Protein AF-0000000069017101 (afdb_homodimer)

Foldseek 3Di:
DDPVLVVLQVVLLVLCVVLLVPDPLLNQLQCLQCVPPDDSVVSVCLSPDCLSVDPDDSRVSSLVSSLVSDDPLLVVLLVQVVVDDPPPADDLVRSLVVCVVVVSFDPPPPDSSVRSVVSVVSCVSNVSDDHPPDPPPD/DDPVLVPLQVVLLVLCVVLLVPDPLLNQLQCLQCVPPDDSVVSVCLSPDCLSVDPDDSRVSSLVSSLVSDDPLLVVLLVQVVVDDPPPADDLVRSLVVCVVVVSFDPVPPDSSVRSVVSVVSCVSNVSDDHPPDPPPD

Structure (mmCIF, N/CA/C/O backbone):
data_AF-0000000069017101-model_v1
#
loop_
_entity.id
_entity.type
_entity.pdbx_description
1 polymer 'Disease resistance protein R3a'
#
loop_
_atom_site.group_PDB
_atom_site.id
_atom_site.type_symbol
_atom_site.label_atom_id
_atom_site.label_alt_id
_atom_site.label_comp_id
_atom_site.label_asym_id
_atom_site.label_entity_id
_atom_site.label_seq_id
_atom_site.pdbx_PDB_ins_code
_atom_site.Cartn_x
_atom_site.Cartn_y
_atom_site.Cartn_z
_atom_site.occupancy
_atom_site.B_iso_or_equiv
_atom_site.auth_seq_id
_atom_site.auth_comp_id
_atom_site.auth_asym_id
_atom_site.auth_atom_id
_atom_site.pdbx_PDB_model_num
ATOM 1 N N . MET A 1 1 ? -12.195 33.875 -1.117 1 35.66 1 MET A N 1
ATOM 2 C CA . MET A 1 1 ? -11.93 33.156 0.137 1 35.66 1 MET A CA 1
ATOM 3 C C . MET A 1 1 ? -11.359 34.125 1.179 1 35.66 1 MET A C 1
ATOM 5 O O . MET A 1 1 ? -10.406 34.844 0.899 1 35.66 1 MET A O 1
ATOM 9 N N . ASP A 1 2 ? -12.047 34.75 2.104 1 39.84 2 ASP A N 1
ATOM 10 C CA . ASP A 1 2 ? -11.742 35.812 3.059 1 39.84 2 ASP A CA 1
ATOM 11 C C . ASP A 1 2 ? -10.398 35.562 3.742 1 39.84 2 ASP A C 1
ATOM 13 O O . ASP A 1 2 ? -10.156 34.469 4.262 1 39.84 2 ASP A O 1
ATOM 17 N N . PRO A 1 3 ? -9.492 36.25 3.621 1 46.09 3 PRO A N 1
ATOM 18 C CA . PRO A 1 3 ? -8.133 36.312 4.176 1 46.09 3 PRO A CA 1
ATOM 19 C C . PRO A 1 3 ? -8.109 36.125 5.691 1 46.09 3 PRO A C 1
ATOM 21 O O . PRO A 1 3 ? -7.055 35.844 6.266 1 46.09 3 PRO A O 1
ATOM 24 N N . MET A 1 4 ? -9.055 36.562 6.434 1 46.03 4 MET A N 1
ATOM 25 C CA . MET A 1 4 ? -9.273 36.75 7.867 1 46.03 4 MET A CA 1
ATOM 26 C C . MET A 1 4 ? -9.516 35.375 8.539 1 46.03 4 MET A C 1
ATOM 28 O O . MET A 1 4 ? -9.5 35.281 9.773 1 46.03 4 MET A O 1
ATOM 32 N N . GLY A 1 5 ? -10.281 34.438 7.969 1 49.75 5 GLY A N 1
ATOM 33 C CA . GLY A 1 5 ? -10.688 33.125 8.375 1 49.75 5 GLY A CA 1
ATOM 34 C C . GLY A 1 5 ? -9.516 32.156 8.516 1 49.75 5 GLY A C 1
ATOM 35 O O . GLY A 1 5 ? -9.703 31 8.883 1 49.75 5 GLY A O 1
ATOM 36 N N . TYR A 1 6 ? -8.273 32.625 8.117 1 65.94 6 TYR A N 1
ATOM 37 C CA . TYR A 1 6 ? -6.891 32.219 7.883 1 65.94 6 TYR A CA 1
ATOM 38 C C . TYR A 1 6 ? -6.105 32.188 9.188 1 65.94 6 TYR A C 1
ATOM 40 O O . TYR A 1 6 ? -5.34 31.25 9.445 1 65.94 6 TYR A O 1
ATOM 48 N N . PRO A 1 7 ? -6.602 33.25 10.172 1 77.5 7 PRO A N 1
ATOM 49 C CA . PRO A 1 7 ? -5.77 33.219 11.375 1 77.5 7 PRO A CA 1
ATOM 50 C C . PRO A 1 7 ? -5.918 31.938 12.188 1 77.5 7 PRO A C 1
ATOM 52 O O . PRO A 1 7 ? -4.93 31.406 12.695 1 77.5 7 PRO A O 1
ATOM 55 N N . GLU A 1 8 ? -7.188 31.547 12.383 1 86.94 8 GLU A N 1
ATOM 56 C CA . GLU A 1 8 ? -7.395 30.328 13.164 1 86.94 8 GLU A CA 1
ATOM 57 C C . GLU A 1 8 ? -6.727 29.141 12.508 1 86.94 8 GLU A C 1
ATOM 59 O O . GLU A 1 8 ? -6.145 28.281 13.188 1 86.94 8 GLU A O 1
ATOM 64 N N . LEU A 1 9 ? -6.812 29.062 11.211 1 88.5 9 LEU A N 1
ATOM 65 C CA . LEU A 1 9 ? -6.156 27.984 10.492 1 88.5 9 LEU A CA 1
ATOM 66 C C . LEU A 1 9 ? -4.648 28.016 10.695 1 88.5 9 LEU A C 1
ATOM 68 O O . LEU A 1 9 ? -4.004 26.969 10.82 1 88.5 9 LEU A O 1
ATOM 72 N N . GLU A 1 10 ? -4.156 29.219 10.695 1 90.5 10 GLU A N 1
ATOM 73 C CA . GLU A 1 10 ? -2.721 29.375 10.922 1 90.5 10 GLU A CA 1
ATOM 74 C C . GLU A 1 10 ? -2.32 28.844 12.297 1 90.5 10 GLU A C 1
ATOM 76 O O . GLU A 1 10 ? -1.305 28.156 12.43 1 90.5 10 GLU A O 1
ATOM 81 N N . GLU A 1 11 ? -3.088 29.203 13.328 1 93.62 11 GLU A N 1
ATOM 82 C CA . GLU A 1 11 ? -2.789 28.75 14.68 1 93.62 11 GLU A CA 1
ATOM 83 C C . GLU A 1 11 ? -2.881 27.219 14.789 1 93.62 11 GLU A C 1
ATOM 85 O O . GLU A 1 11 ? -1.993 26.578 15.352 1 93.62 11 GLU A O 1
ATOM 90 N N . VAL A 1 12 ? -3.992 26.688 14.273 1 95.19 12 VAL A N 1
ATOM 91 C CA . VAL A 1 12 ? -4.156 25.25 14.297 1 95.19 12 VAL A CA 1
ATOM 92 C C . VAL A 1 12 ? -3.039 24.578 13.492 1 95.19 12 VAL A C 1
ATOM 94 O O . VAL A 1 12 ? -2.502 23.547 13.898 1 95.19 12 VAL A O 1
ATOM 97 N N . GLY A 1 13 ? -2.723 25.219 12.344 1 95.31 13 GLY A N 1
ATOM 98 C CA . GLY A 1 13 ? -1.63 24.719 11.531 1 95.31 13 GLY A CA 1
ATOM 99 C C . GLY A 1 13 ? -0.313 24.641 12.273 1 95.31 13 GLY A C 1
ATOM 100 O O . GLY A 1 13 ? 0.441 23.672 12.117 1 95.31 13 GLY A O 1
ATOM 101 N N . LYS A 1 14 ? 0.005 25.594 13.07 1 95.56 14 LYS A N 1
ATOM 102 C CA . LYS A 1 14 ? 1.217 25.609 13.883 1 95.56 14 LYS A CA 1
ATOM 103 C C . LYS A 1 14 ? 1.203 24.469 14.906 1 95.56 14 LYS A C 1
ATOM 105 O O . LYS A 1 14 ? 2.234 23.844 15.156 1 95.56 14 LYS A O 1
ATOM 110 N N . GLN A 1 15 ? 0.082 24.25 15.453 1 96.31 15 GLN A N 1
ATOM 111 C CA . GLN A 1 15 ? -0.048 23.172 16.422 1 96.31 15 GLN A CA 1
ATOM 112 C C . GLN A 1 15 ? 0.152 21.812 15.758 1 96.31 15 GLN A C 1
ATOM 114 O O . GLN A 1 15 ? 0.786 20.922 16.328 1 96.31 15 GLN A O 1
ATOM 119 N N . ILE A 1 16 ? -0.408 21.656 14.594 1 96.12 16 ILE A N 1
ATOM 120 C CA . ILE A 1 16 ? -0.216 20.422 13.859 1 96.12 16 ILE A CA 1
ATOM 121 C C . ILE A 1 16 ? 1.263 20.25 13.516 1 96.12 16 ILE A C 1
ATOM 123 O O . ILE A 1 16 ? 1.815 19.156 13.672 1 96.12 16 ILE A O 1
ATOM 127 N N . ALA A 1 17 ? 1.9 21.312 13.055 1 95.5 17 ALA A N 1
ATOM 128 C CA . ALA A 1 17 ? 3.326 21.266 12.742 1 95.5 17 ALA A CA 1
ATOM 129 C C . ALA A 1 17 ? 4.145 20.859 13.961 1 95.5 17 ALA A C 1
ATOM 131 O O . ALA A 1 17 ? 5.129 20.125 13.844 1 95.5 17 ALA A O 1
ATOM 132 N N . ALA A 1 18 ? 3.76 21.344 15.078 1 95.19 18 ALA A N 1
ATOM 133 C CA . ALA A 1 18 ? 4.469 21 16.312 1 95.19 18 ALA A CA 1
ATOM 134 C C . ALA A 1 18 ? 4.387 19.516 16.609 1 95.19 18 ALA A C 1
ATOM 136 O O . ALA A 1 18 ? 5.328 18.922 17.141 1 95.19 18 ALA A O 1
ATOM 137 N N . LYS A 1 19 ? 3.299 18.875 16.234 1 93.75 19 LYS A N 1
ATOM 138 C CA . LYS A 1 19 ? 3.131 17.438 16.453 1 93.75 19 LYS A CA 1
ATOM 139 C C . LYS A 1 19 ? 4.125 16.641 15.609 1 93.75 19 LYS A C 1
ATOM 141 O O . LYS A 1 19 ? 4.426 15.492 15.93 1 93.75 19 LYS A O 1
ATOM 146 N N . CYS A 1 20 ? 4.582 17.234 14.602 1 93.81 20 CYS A N 1
ATOM 147 C CA . CYS A 1 20 ? 5.488 16.547 13.688 1 93.81 20 CYS A CA 1
ATOM 148 C C . CYS A 1 20 ? 6.914 16.562 14.219 1 93.81 20 CYS A C 1
ATOM 150 O O . CYS A 1 20 ? 7.789 15.883 13.68 1 93.81 20 CYS A O 1
ATOM 152 N N . LYS A 1 21 ? 7.23 17.344 15.195 1 92.38 21 LYS A N 1
ATOM 153 C CA . LYS A 1 21 ? 8.508 17.391 15.906 1 92.38 21 LYS A CA 1
ATOM 154 C C . LYS A 1 21 ? 9.664 17.672 14.945 1 92.38 21 LYS A C 1
ATOM 156 O O . LYS A 1 21 ? 10.719 17.047 15.039 1 92.38 21 LYS A O 1
ATOM 161 N N . GLY A 1 22 ? 9.375 18.484 13.945 1 92.19 22 GLY A N 1
ATOM 162 C CA . GLY A 1 22 ? 10.43 18.953 13.055 1 92.19 22 GLY A CA 1
ATOM 163 C C . GLY A 1 22 ? 10.828 17.922 12.016 1 92.19 22 GLY A C 1
ATOM 164 O O . GLY A 1 22 ? 11.805 18.125 11.289 1 92.19 22 GLY A O 1
ATOM 165 N N . LEU A 1 23 ? 10.18 16.828 11.891 1 90.25 23 LEU A N 1
ATOM 166 C CA . LEU A 1 23 ? 10.484 15.797 10.891 1 90.25 23 LEU A CA 1
ATOM 167 C C . LEU A 1 23 ? 10.008 16.234 9.508 1 90.25 23 LEU A C 1
ATOM 169 O O . LEU A 1 23 ? 8.805 16.406 9.289 1 90.25 23 LEU A O 1
ATOM 173 N N . PRO A 1 24 ? 10.961 16.375 8.57 1 92.38 24 PRO A N 1
ATOM 174 C CA . PRO A 1 24 ? 10.617 16.938 7.266 1 92.38 24 PRO A CA 1
ATOM 175 C C . PRO A 1 24 ? 9.57 16.125 6.527 1 92.38 24 PRO A C 1
ATOM 177 O O . PRO A 1 24 ? 8.641 16.688 5.941 1 92.38 24 PRO A O 1
ATOM 180 N N . LEU A 1 25 ? 9.656 14.859 6.539 1 90.75 25 LEU A N 1
ATOM 181 C CA . LEU A 1 25 ? 8.711 14 5.836 1 90.75 25 L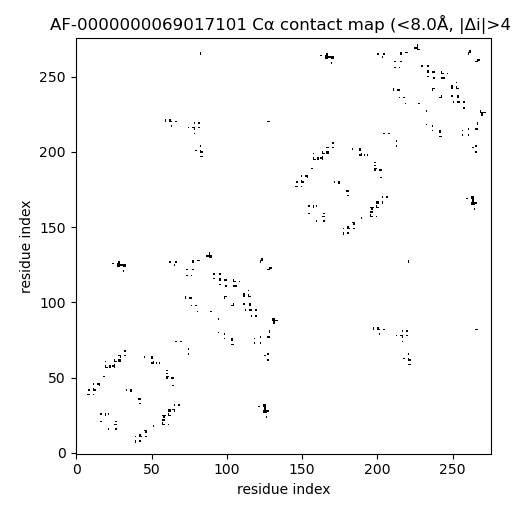EU A CA 1
ATOM 182 C C . LEU A 1 25 ? 7.312 14.117 6.438 1 90.75 25 LEU A C 1
ATOM 184 O O . LEU A 1 25 ? 6.32 14.18 5.707 1 90.75 25 LEU A O 1
ATOM 188 N N . ALA A 1 26 ? 7.281 14.164 7.746 1 93.31 26 ALA A N 1
ATOM 189 C CA . ALA A 1 26 ? 5.996 14.32 8.422 1 93.31 26 ALA A CA 1
ATOM 190 C C . ALA A 1 26 ? 5.336 15.648 8.039 1 93.31 26 ALA A C 1
ATOM 192 O O . ALA A 1 26 ? 4.145 15.68 7.723 1 93.31 26 ALA A O 1
ATOM 193 N N . LEU A 1 27 ? 6.125 16.656 7.98 1 95.19 27 LEU A N 1
ATOM 194 C CA . LEU A 1 27 ? 5.621 17.984 7.652 1 95.19 27 LEU A CA 1
ATOM 195 C C . LEU A 1 27 ? 5.121 18.031 6.211 1 95.19 27 LEU A C 1
ATOM 197 O O . LEU A 1 27 ? 4.039 18.562 5.945 1 95.19 27 LEU A O 1
ATOM 201 N N . LYS A 1 28 ? 5.906 17.531 5.32 1 94.25 28 LYS A N 1
ATOM 202 C CA . LYS A 1 28 ? 5.523 17.516 3.912 1 94.25 28 LYS A CA 1
ATOM 203 C C . LYS A 1 28 ? 4.234 16.719 3.701 1 94.25 28 LYS A C 1
ATOM 205 O O . LYS A 1 28 ? 3.355 17.156 2.947 1 94.25 28 LYS A O 1
ATOM 210 N N . THR A 1 29 ? 4.152 15.602 4.336 1 94.88 29 THR A N 1
ATOM 211 C CA . THR A 1 29 ? 2.988 14.727 4.219 1 94.88 29 THR A CA 1
ATOM 212 C C . THR A 1 29 ? 1.723 15.445 4.68 1 94.88 29 THR A C 1
ATOM 214 O O . THR A 1 29 ? 0.722 15.469 3.961 1 94.88 29 THR A O 1
ATOM 217 N N . LEU A 1 30 ? 1.791 16.078 5.824 1 96.12 30 LEU A N 1
ATOM 218 C CA . LEU A 1 30 ? 0.609 16.734 6.375 1 96.12 30 LEU A CA 1
ATOM 219 C C . LEU A 1 30 ? 0.27 18 5.594 1 96.12 30 LEU A C 1
ATOM 221 O O . LEU A 1 30 ? -0.905 18.344 5.441 1 96.12 30 LEU A O 1
ATOM 225 N N . ALA A 1 31 ? 1.327 18.672 5.145 1 95.88 31 ALA A N 1
ATOM 226 C CA . ALA A 1 31 ? 1.065 19.844 4.312 1 95.88 31 ALA A CA 1
ATOM 227 C C . ALA A 1 31 ? 0.294 19.453 3.053 1 95.88 31 ALA A C 1
ATOM 229 O O . ALA A 1 31 ? -0.648 20.156 2.658 1 95.88 31 ALA A O 1
ATOM 230 N N . GLY A 1 32 ? 0.712 18.391 2.465 1 95.25 32 GLY A N 1
ATOM 231 C CA . GLY A 1 32 ? -0.004 17.906 1.298 1 95.25 32 GLY A CA 1
ATOM 232 C C . GLY A 1 32 ? -1.452 17.562 1.589 1 95.25 32 GLY A C 1
ATOM 233 O O . GLY A 1 32 ? -2.346 17.891 0.805 1 95.25 32 GLY A O 1
ATOM 234 N N . MET A 1 33 ? -1.672 16.922 2.615 1 96 33 MET A N 1
ATOM 235 C CA . MET A 1 33 ? -3.016 16.5 3 1 96 33 MET A CA 1
ATOM 236 C C . MET A 1 33 ? -3.893 17.703 3.32 1 96 33 MET A C 1
ATOM 238 O O . MET A 1 33 ? -5.055 17.766 2.91 1 96 33 MET A O 1
ATOM 242 N N . LEU A 1 34 ? -3.318 18.688 3.992 1 95.62 34 LEU A N 1
ATOM 243 C CA . LEU A 1 34 ? -4.086 19.812 4.531 1 95.62 34 LEU A CA 1
ATOM 244 C C . LEU A 1 34 ? -4.336 20.859 3.457 1 95.62 34 LEU A C 1
ATOM 246 O O . LEU A 1 34 ? -5.25 21.688 3.588 1 95.62 34 LEU A O 1
ATOM 250 N N . ARG A 1 35 ? -3.551 20.859 2.439 1 91 35 ARG A N 1
ATOM 251 C CA . ARG A 1 35 ? -3.656 21.859 1.379 1 91 35 ARG A CA 1
ATOM 252 C C . ARG A 1 35 ? -5.07 21.891 0.806 1 91 35 ARG A C 1
ATOM 254 O O . ARG A 1 35 ? -5.574 22.969 0.461 1 91 35 ARG A O 1
ATOM 261 N N . SER A 1 36 ? -5.727 20.812 0.79 1 85.81 36 SER A N 1
ATOM 262 C CA . SER A 1 36 ? -7.047 20.75 0.171 1 85.81 36 SER A CA 1
ATOM 263 C C . SER A 1 36 ? -8.148 21 1.194 1 85.81 36 SER A C 1
ATOM 265 O O . SER A 1 36 ? -9.336 21.031 0.846 1 85.81 36 SER A O 1
ATOM 267 N N . LYS A 1 37 ? -7.77 21.172 2.363 1 90.81 37 LYS A N 1
ATOM 268 C CA . LYS A 1 37 ? -8.758 21.359 3.426 1 90.81 37 LYS A CA 1
ATOM 269 C C . LYS A 1 37 ? -8.852 22.812 3.854 1 90.81 37 LYS A C 1
ATOM 271 O O . LYS A 1 37 ? -7.91 23.359 4.422 1 90.81 37 LYS A O 1
ATOM 276 N N . SER A 1 38 ? -10.039 23.391 3.684 1 88.88 38 SER A N 1
ATOM 277 C CA . SER A 1 38 ? -10.18 24.828 3.971 1 88.88 38 SER A CA 1
ATOM 278 C C . SER A 1 38 ? -10.961 25.047 5.258 1 88.88 38 SER A C 1
ATOM 280 O O . SER A 1 38 ? -10.945 26.156 5.809 1 88.88 38 SER A O 1
ATOM 282 N N . GLU A 1 39 ? -11.523 24.031 5.723 1 92.69 39 GLU A N 1
ATOM 283 C CA . GLU A 1 39 ? -12.344 24.188 6.922 1 92.69 39 GLU A CA 1
ATOM 284 C C . GLU A 1 39 ? -11.523 23.922 8.188 1 92.69 39 GLU A C 1
ATOM 286 O O . GLU A 1 39 ? -10.859 22.891 8.305 1 92.69 39 GLU A O 1
ATOM 291 N N . VAL A 1 40 ? -11.648 24.859 9.125 1 92.75 40 VAL A N 1
ATOM 292 C CA . VAL A 1 40 ? -10.883 24.781 10.367 1 92.75 40 VAL A CA 1
ATOM 293 C C . VAL A 1 40 ? -11.242 23.516 11.125 1 92.75 40 VAL A C 1
ATOM 295 O O . VAL A 1 40 ? -10.383 22.906 11.766 1 92.75 40 VAL A O 1
ATOM 298 N N . GLU A 1 41 ? -12.469 23.125 11.047 1 94.12 41 GLU A N 1
ATOM 299 C CA . GLU A 1 41 ? -12.906 21.938 11.758 1 94.12 41 GLU A CA 1
ATOM 300 C C . GLU A 1 41 ? -12.172 20.688 11.273 1 94.12 41 GLU A C 1
ATOM 302 O O . GLU A 1 41 ? -11.867 19.797 12.062 1 94.12 41 GLU A O 1
ATOM 307 N N . GLU A 1 42 ? -11.891 20.672 10.023 1 94.56 42 GLU A N 1
ATOM 308 C CA . GLU A 1 42 ? -11.133 19.562 9.477 1 94.56 42 GLU A CA 1
ATOM 309 C C . GLU A 1 42 ? -9.711 19.531 10.031 1 94.56 42 GLU A C 1
ATOM 311 O O . GLU A 1 42 ? -9.18 18.453 10.336 1 94.56 42 GLU A O 1
ATOM 316 N N . TRP A 1 43 ? -9.133 20.656 10.211 1 95.12 43 TRP A N 1
ATOM 317 C CA . TRP A 1 43 ? -7.785 20.75 10.758 1 95.12 43 TRP A CA 1
ATOM 318 C C . TRP A 1 43 ? -7.773 20.359 12.234 1 95.12 43 TRP A C 1
ATOM 320 O O . TRP A 1 43 ? -6.863 19.672 12.695 1 95.12 43 TRP A O 1
ATOM 330 N N . LYS A 1 44 ? -8.758 20.766 12.93 1 95.56 44 LYS A N 1
ATOM 331 C CA . LYS A 1 44 ? -8.859 20.438 14.344 1 95.56 44 LYS A CA 1
ATOM 332 C C . LYS A 1 44 ? -9.023 18.938 14.547 1 95.56 44 LYS A C 1
ATOM 334 O O . LYS A 1 44 ? -8.5 18.375 15.508 1 95.56 44 LYS A O 1
ATOM 339 N N . ARG A 1 45 ? -9.719 18.344 13.68 1 95.25 45 ARG A N 1
ATOM 340 C CA . ARG A 1 45 ? -9.883 16.891 13.758 1 95.25 45 ARG A CA 1
ATOM 341 C C . ARG A 1 45 ? -8.539 16.188 13.625 1 95.25 45 ARG A C 1
ATOM 343 O O . ARG A 1 45 ? -8.273 15.211 14.344 1 95.25 45 ARG A O 1
ATOM 350 N N . ILE A 1 46 ? -7.777 16.672 12.688 1 95.25 46 ILE A N 1
ATOM 351 C CA . ILE A 1 46 ? -6.449 16.094 12.5 1 95.25 46 ILE A CA 1
ATOM 352 C C . ILE A 1 46 ? -5.609 16.328 13.758 1 95.25 46 ILE A C 1
ATOM 354 O O . ILE A 1 46 ? -4.926 15.406 14.219 1 95.25 46 ILE A O 1
ATOM 358 N N . LEU A 1 47 ? -5.648 17.531 14.289 1 96.12 47 LEU A N 1
ATOM 359 C CA . LEU A 1 47 ? -4.883 17.875 15.484 1 96.12 47 LEU A CA 1
ATOM 360 C C . LEU A 1 47 ? -5.266 16.984 16.656 1 96.12 47 LEU A C 1
ATOM 362 O O . LEU A 1 47 ? -4.402 16.578 17.438 1 96.12 47 LEU A O 1
ATOM 366 N N . ARG A 1 48 ? -6.508 16.625 16.734 1 95.69 48 ARG A N 1
ATOM 367 C CA . ARG A 1 48 ? -7.02 15.914 17.906 1 95.69 48 ARG A CA 1
ATOM 368 C C . ARG A 1 48 ? -7.027 14.406 17.656 1 95.69 48 ARG A C 1
ATOM 370 O O . ARG A 1 48 ? -7.547 13.648 18.484 1 95.69 48 ARG A O 1
ATOM 377 N N . SER A 1 49 ? -6.512 13.984 16.609 1 93.56 49 SER A N 1
ATOM 378 C CA . SER A 1 49 ? -6.543 12.562 16.281 1 93.56 49 SER A CA 1
ATOM 379 C C . SER A 1 49 ? -5.789 11.734 17.328 1 93.56 49 SER A C 1
ATOM 381 O O . SER A 1 49 ? -4.727 12.141 17.797 1 93.56 49 SER A O 1
ATOM 383 N N . GLU A 1 50 ? -6.32 10.547 17.656 1 90.38 50 GLU A N 1
ATOM 384 C CA . GLU A 1 50 ? -5.688 9.625 18.594 1 90.38 50 GLU A CA 1
ATOM 385 C C . GLU A 1 50 ? -4.449 8.977 17.984 1 90.38 50 GLU A C 1
ATOM 387 O O . GLU A 1 50 ? -3.615 8.414 18.688 1 90.38 50 GLU A O 1
ATOM 392 N N . ILE A 1 51 ? -4.301 9.141 16.75 1 88.88 51 ILE A N 1
ATOM 393 C CA . ILE A 1 51 ? -3.191 8.516 16.031 1 88.88 51 ILE A CA 1
ATOM 394 C C . ILE A 1 51 ? -1.87 9.117 16.516 1 88.88 51 ILE A C 1
ATOM 396 O O . ILE A 1 51 ? -0.839 8.438 16.516 1 88.88 51 ILE A O 1
ATOM 400 N N . TRP A 1 52 ? -1.98 10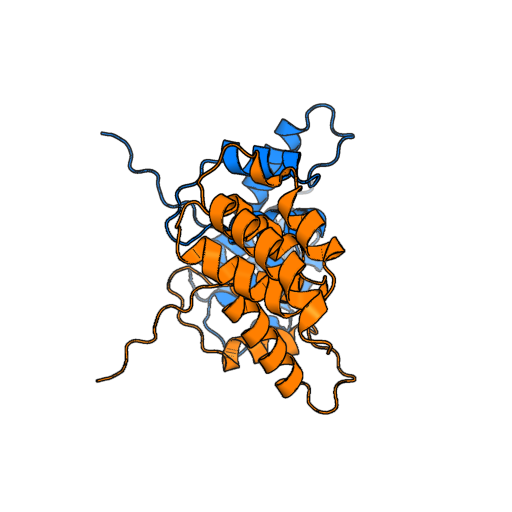.328 17 1 90.12 52 TRP A N 1
ATOM 401 C CA . TRP A 1 52 ? -0.771 10.992 17.484 1 90.12 52 TRP A CA 1
ATOM 402 C C . TRP A 1 52 ? -0.217 10.297 18.719 1 90.12 52 TRP A C 1
ATOM 404 O O . TRP A 1 52 ? 0.961 10.445 19.047 1 90.12 52 TRP A O 1
ATOM 414 N N . GLU A 1 53 ? -0.983 9.5 19.328 1 85.56 53 GLU A N 1
ATOM 415 C CA . GLU A 1 53 ? -0.61 8.875 20.594 1 85.56 53 GLU A CA 1
ATOM 416 C C . GLU A 1 53 ? -0.009 7.492 20.359 1 85.56 53 GLU A C 1
ATOM 418 O O . GLU A 1 53 ? 0.427 6.84 21.312 1 85.56 53 GLU A O 1
ATOM 423 N N . LEU A 1 54 ? 0.034 7.078 19.203 1 79.44 54 LEU A N 1
ATOM 424 C CA . LEU A 1 54 ? 0.597 5.762 18.922 1 79.44 54 LEU A CA 1
ATOM 425 C C . LEU A 1 54 ? 2.09 5.734 19.234 1 79.44 54 LEU A C 1
ATOM 427 O O . LEU A 1 54 ? 2.791 6.727 19.031 1 79.44 54 LEU A O 1
ATOM 431 N N . PRO A 1 55 ? 2.486 4.465 19.859 1 71.19 55 PRO A N 1
ATOM 432 C CA . PRO A 1 55 ? 3.893 4.336 20.234 1 71.19 55 PRO A CA 1
ATOM 433 C C . PRO A 1 55 ? 4.816 4.133 19.047 1 71.19 55 PRO A C 1
ATOM 435 O O . PRO A 1 55 ? 5.203 3.002 18.734 1 71.19 55 PRO A O 1
ATOM 438 N N . HIS A 1 56 ? 4.891 4.809 18.172 1 64 56 HIS A N 1
ATOM 439 C CA . HIS A 1 56 ? 5.75 4.605 17.016 1 64 56 HIS A CA 1
ATOM 440 C C . HIS A 1 56 ? 6.648 5.812 16.781 1 64 56 HIS A C 1
ATOM 442 O O . HIS A 1 56 ? 6.566 6.805 17.5 1 64 56 HIS A O 1
ATOM 448 N N . ASN A 1 57 ? 7.441 5.504 15.883 1 63.62 57 ASN A N 1
ATOM 449 C CA . ASN A 1 57 ? 8.289 6.605 15.438 1 63.62 57 ASN A CA 1
ATOM 450 C C . ASN A 1 57 ? 7.465 7.824 15.039 1 63.62 57 ASN A C 1
ATOM 452 O O . ASN A 1 57 ? 6.281 7.699 14.719 1 63.62 57 ASN A O 1
ATOM 456 N N . ASP A 1 58 ? 8.242 8.891 15.031 1 77.88 58 ASP A N 1
ATOM 457 C CA . ASP A 1 58 ? 7.645 10.219 15 1 77.88 58 ASP A CA 1
ATOM 458 C C . ASP A 1 58 ? 6.988 10.5 13.656 1 77.88 58 ASP A C 1
ATOM 460 O O . ASP A 1 58 ? 5.992 11.219 13.578 1 77.88 58 ASP A O 1
ATOM 464 N N . VAL A 1 59 ? 7.324 9.68 12.625 1 87.56 59 VAL A N 1
ATOM 465 C CA . VAL A 1 59 ? 6.785 10.102 11.336 1 87.56 59 VAL A CA 1
ATOM 466 C C . VAL A 1 59 ? 5.516 9.305 11.023 1 87.56 59 VAL A C 1
ATOM 468 O O . VAL A 1 59 ? 4.656 9.773 10.281 1 87.56 59 VAL A O 1
ATOM 471 N N . LEU A 1 60 ? 5.375 8.172 11.648 1 87.69 60 LEU A N 1
ATOM 472 C CA . LEU A 1 60 ? 4.344 7.211 11.266 1 87.69 60 LEU A CA 1
ATOM 473 C C . LEU A 1 60 ? 2.953 7.781 11.508 1 87.69 60 LEU A C 1
ATOM 475 O O . LEU A 1 60 ? 2.061 7.637 10.672 1 87.69 60 LEU A O 1
ATOM 479 N N . PRO A 1 61 ? 2.785 8.492 12.594 1 90.62 61 PRO A N 1
ATOM 480 C CA . PRO A 1 61 ? 1.446 9.047 12.797 1 90.62 61 PRO A CA 1
ATOM 481 C C . PRO A 1 61 ? 1.026 10 11.68 1 90.62 61 PRO A C 1
ATOM 483 O O . PRO A 1 61 ? -0.119 9.953 11.219 1 90.62 61 PRO A O 1
ATOM 486 N N . ALA A 1 62 ? 1.96 10.852 11.25 1 93.06 62 ALA A N 1
ATOM 487 C CA . ALA A 1 62 ? 1.652 11.781 10.172 1 93.06 62 ALA A CA 1
ATOM 488 C C . ALA A 1 62 ? 1.288 11.031 8.891 1 93.06 62 ALA A C 1
ATOM 490 O O . ALA A 1 62 ? 0.319 11.383 8.211 1 93.06 62 ALA A O 1
ATOM 491 N N . LEU A 1 63 ? 2.057 9.992 8.617 1 92 63 LEU A N 1
ATOM 492 C CA . LEU A 1 63 ? 1.814 9.203 7.414 1 92 63 LEU A CA 1
ATOM 493 C C . LEU A 1 63 ? 0.48 8.469 7.504 1 92 63 LEU A C 1
ATOM 495 O O . LEU A 1 63 ? -0.265 8.406 6.523 1 92 63 LEU A O 1
ATOM 499 N N . MET A 1 64 ? 0.182 7.992 8.648 1 91.38 64 MET A N 1
ATOM 500 C CA . MET A 1 64 ? -1.067 7.266 8.852 1 91.38 64 MET A CA 1
ATOM 501 C C . MET A 1 64 ? -2.268 8.195 8.727 1 91.38 64 MET A C 1
ATOM 503 O O . MET A 1 64 ? -3.273 7.844 8.109 1 91.38 64 MET A O 1
ATOM 507 N N . LEU A 1 65 ? -2.158 9.312 9.281 1 93.5 65 LEU A N 1
ATOM 508 C CA . LEU A 1 65 ? -3.23 10.297 9.172 1 93.5 65 LEU A CA 1
ATOM 509 C C . LEU A 1 65 ? -3.475 10.672 7.715 1 93.5 65 LEU A C 1
ATOM 511 O O . LEU A 1 65 ? -4.625 10.766 7.277 1 93.5 65 LEU A O 1
ATOM 515 N N . SER A 1 66 ? -2.4 10.891 7.062 1 95.25 66 SER A N 1
ATOM 516 C CA . SER A 1 66 ? -2.504 11.266 5.656 1 95.25 66 SER A CA 1
ATOM 517 C C . SER A 1 66 ? -3.148 10.148 4.836 1 95.25 66 SER A C 1
ATOM 519 O O . SER A 1 66 ? -4.062 10.398 4.051 1 95.25 66 SER A O 1
ATOM 521 N N . TYR A 1 67 ? -2.713 8.961 5.074 1 94.56 67 TYR A N 1
ATOM 522 C CA . TYR A 1 67 ? -3.271 7.82 4.352 1 94.56 67 TYR A CA 1
ATOM 523 C C . TYR A 1 67 ? -4.754 7.648 4.664 1 94.56 67 TYR A C 1
ATOM 525 O O . TYR A 1 67 ? -5.566 7.438 3.764 1 94.56 67 TYR A O 1
ATOM 533 N N . ASN A 1 68 ? -5.082 7.742 5.926 1 93.38 68 ASN A N 1
ATOM 534 C CA . ASN A 1 68 ? -6.469 7.562 6.344 1 93.38 68 ASN A CA 1
ATOM 535 C C . ASN A 1 68 ? -7.383 8.609 5.719 1 93.38 68 ASN A C 1
ATOM 537 O O . ASN A 1 68 ? -8.57 8.352 5.504 1 93.38 68 ASN A O 1
ATOM 541 N N . ASP A 1 69 ? -6.828 9.672 5.395 1 95.19 69 ASP A N 1
ATOM 542 C CA . ASP A 1 69 ? -7.605 10.773 4.836 1 95.19 69 ASP A CA 1
ATOM 543 C C . ASP A 1 69 ? -7.844 10.578 3.34 1 95.19 69 ASP A C 1
ATOM 545 O O . ASP A 1 69 ? -8.703 11.234 2.75 1 95.19 69 ASP A O 1
ATOM 549 N N . LEU A 1 70 ? -7.09 9.656 2.695 1 94.88 70 LEU A N 1
ATOM 550 C CA . LEU A 1 70 ? -7.246 9.422 1.264 1 94.88 70 LEU A CA 1
ATOM 551 C C . LEU A 1 70 ? -8.609 8.812 0.959 1 94.88 70 LEU A C 1
ATOM 553 O O . LEU A 1 70 ? -9.094 7.961 1.708 1 94.88 70 LEU A O 1
ATOM 557 N N . PRO A 1 71 ? -9.156 9.344 -0.145 1 93.44 71 PRO A N 1
ATOM 558 C CA . PRO A 1 71 ? -10.352 8.625 -0.599 1 93.44 71 PRO A CA 1
ATOM 559 C C . PRO A 1 71 ? -10.055 7.188 -1.022 1 93.44 71 PRO A C 1
ATOM 561 O O . PRO A 1 71 ? -8.906 6.852 -1.312 1 93.44 71 PRO A O 1
ATOM 564 N N . ALA A 1 72 ? -11.047 6.363 -1.106 1 92 72 ALA A N 1
ATOM 565 C CA . ALA A 1 72 ? -10.922 4.926 -1.348 1 92 72 ALA A CA 1
ATOM 566 C C . ALA A 1 72 ? -10.18 4.656 -2.654 1 92 72 ALA A C 1
ATOM 568 O O . ALA A 1 72 ? -9.336 3.762 -2.723 1 92 72 ALA A O 1
ATOM 569 N N . HIS A 1 73 ? -10.547 5.43 -3.676 1 91.12 73 HIS A N 1
ATOM 570 C CA . HIS A 1 73 ? -9.938 5.18 -4.98 1 91.12 73 HIS A CA 1
ATOM 571 C C . HIS A 1 73 ? -8.438 5.473 -4.957 1 91.12 73 HIS A C 1
ATOM 573 O O . HIS A 1 73 ? -7.652 4.762 -5.582 1 91.12 73 HIS A O 1
ATOM 579 N N . LEU A 1 74 ? -7.996 6.434 -4.207 1 93.5 74 LEU A N 1
ATOM 580 C CA . LEU A 1 74 ? -6.578 6.773 -4.109 1 93.5 74 LEU A CA 1
ATOM 581 C C . LEU A 1 74 ? -5.836 5.762 -3.244 1 93.5 74 LEU A C 1
ATOM 583 O O . LEU A 1 74 ? -4.66 5.48 -3.48 1 93.5 74 LEU A O 1
ATOM 587 N N . LYS A 1 75 ? -6.551 5.234 -2.275 1 94.12 75 LYS A N 1
ATOM 588 C CA . LYS A 1 75 ? -5.945 4.18 -1.467 1 94.12 75 LYS A CA 1
ATOM 589 C C . LYS A 1 75 ? -5.598 2.963 -2.318 1 94.12 75 LYS A C 1
ATOM 591 O O . LYS A 1 75 ? -4.547 2.346 -2.129 1 94.12 75 LYS A O 1
ATOM 596 N N . ARG A 1 76 ? -6.508 2.711 -3.219 1 93.19 76 ARG A N 1
ATOM 597 C CA . ARG A 1 76 ? -6.242 1.6 -4.125 1 93.19 76 ARG A CA 1
ATOM 598 C C . ARG A 1 76 ? -5.055 1.904 -5.031 1 93.19 76 ARG A C 1
ATOM 600 O O . ARG A 1 76 ? -4.184 1.055 -5.227 1 93.19 76 ARG A O 1
ATOM 607 N N . CYS A 1 77 ? -5.004 3.055 -5.551 1 94.06 77 CYS A N 1
ATOM 608 C CA . CYS A 1 77 ? -3.885 3.467 -6.391 1 94.06 77 CYS A CA 1
ATOM 609 C C . CYS A 1 77 ? -2.574 3.402 -5.617 1 94.06 77 CYS A C 1
ATOM 611 O O . CYS A 1 77 ? -1.56 2.941 -6.145 1 94.06 77 CYS A O 1
ATOM 613 N N . PHE A 1 78 ? -2.617 3.865 -4.434 1 94.38 78 PHE A N 1
ATOM 614 C CA . PHE A 1 78 ? -1.438 3.803 -3.574 1 94.38 78 PHE A CA 1
ATOM 615 C C . PHE A 1 78 ? -0.965 2.363 -3.41 1 94.38 78 PHE A C 1
ATOM 617 O O . PHE A 1 78 ? 0.233 2.086 -3.492 1 94.38 78 PHE A O 1
ATOM 624 N N . SER A 1 79 ? -1.892 1.483 -3.193 1 92.5 79 SER A N 1
ATOM 625 C CA . SER A 1 79 ? -1.543 0.08 -2.992 1 92.5 79 SER A CA 1
ATOM 626 C C . SER A 1 79 ? -0.821 -0.49 -4.207 1 92.5 79 SER A C 1
ATOM 628 O O . SER A 1 79 ? 0.13 -1.261 -4.066 1 92.5 79 SER A O 1
ATOM 630 N N . TYR A 1 80 ? -1.245 -0.087 -5.336 1 90.19 80 TYR A N 1
ATOM 631 C CA . TYR A 1 80 ? -0.618 -0.583 -6.555 1 90.19 80 TYR A CA 1
ATOM 632 C C . TYR A 1 80 ? 0.793 -0.027 -6.707 1 90.19 80 TYR A C 1
ATOM 634 O O . TYR A 1 80 ? 1.657 -0.667 -7.312 1 90.19 80 TYR A O 1
ATOM 642 N N . CYS A 1 81 ? 1.083 1.103 -6.156 1 89.25 81 CYS A N 1
ATOM 643 C CA . CYS A 1 81 ? 2.441 1.633 -6.141 1 89.25 81 CYS A CA 1
ATOM 644 C C . CYS A 1 81 ? 3.312 0.876 -5.145 1 89.25 81 CYS A C 1
ATOM 646 O O . CYS A 1 81 ? 4.512 0.699 -5.367 1 89.25 81 CYS A O 1
ATOM 648 N N . ALA A 1 82 ? 2.645 0.436 -4.156 1 88.25 82 ALA A N 1
ATOM 649 C CA . ALA A 1 82 ? 3.373 -0.191 -3.055 1 88.25 82 ALA A CA 1
ATOM 650 C C . ALA A 1 82 ? 3.797 -1.611 -3.416 1 88.25 82 ALA A C 1
ATOM 652 O O . ALA A 1 82 ? 4.695 -2.176 -2.789 1 88.25 82 ALA A O 1
ATOM 653 N N . ILE A 1 83 ? 3.184 -2.166 -4.383 1 88.31 83 ILE A N 1
ATOM 654 C CA . ILE A 1 83 ? 3.492 -3.541 -4.762 1 88.31 83 ILE A CA 1
ATOM 655 C C . ILE A 1 83 ? 4.84 -3.586 -5.477 1 88.31 83 ILE A C 1
ATOM 657 O O . ILE A 1 83 ? 5.465 -4.645 -5.57 1 88.31 83 ILE A O 1
ATOM 661 N N . PHE A 1 84 ? 5.285 -2.453 -6.008 1 82.81 84 PHE A N 1
ATOM 662 C CA . PHE A 1 84 ? 6.586 -2.41 -6.668 1 82.81 84 PHE A CA 1
ATOM 663 C C . PHE A 1 84 ? 7.703 -2.742 -5.684 1 82.81 84 PHE A C 1
ATOM 665 O O . PHE A 1 84 ? 7.746 -2.197 -4.578 1 82.81 84 PHE A O 1
ATOM 672 N N . PRO A 1 85 ? 8.492 -3.764 -6.172 1 76.94 85 PRO A N 1
ATOM 673 C CA . PRO A 1 85 ? 9.617 -4.07 -5.293 1 76.94 85 PRO A CA 1
ATOM 674 C C . PRO A 1 85 ? 10.461 -2.838 -4.965 1 76.94 85 PRO A C 1
ATOM 676 O O . PRO A 1 85 ? 10.422 -1.847 -5.699 1 76.94 85 PRO A O 1
ATOM 679 N N . LYS A 1 86 ? 11.141 -3.07 -3.822 1 69.56 86 LYS A N 1
ATOM 680 C CA . LYS A 1 86 ? 12.031 -1.985 -3.416 1 69.56 86 LYS A CA 1
ATOM 681 C C . LYS A 1 86 ? 13.062 -1.683 -4.5 1 69.56 86 LYS A C 1
ATOM 683 O O . LYS A 1 86 ? 13.57 -2.596 -5.152 1 69.56 86 LYS A O 1
ATOM 688 N N . ASP A 1 87 ? 13.336 -0.521 -4.797 1 64.5 87 ASP A N 1
ATOM 689 C CA . ASP A 1 87 ? 14.367 -0.034 -5.707 1 64.5 87 ASP A CA 1
ATOM 690 C C . ASP A 1 87 ? 13.953 -0.226 -7.164 1 64.5 87 ASP A C 1
ATOM 692 O O . ASP A 1 87 ? 14.797 -0.235 -8.062 1 64.5 87 ASP A O 1
ATOM 696 N N . TYR A 1 88 ? 12.734 -0.764 -7.215 1 67.44 88 TYR A N 1
ATOM 697 C CA . TYR A 1 88 ? 12.234 -0.831 -8.586 1 67.44 88 TYR A CA 1
ATOM 698 C C . TYR A 1 88 ? 11.93 0.562 -9.117 1 67.44 88 TYR A C 1
ATOM 700 O O . TYR A 1 88 ? 11.062 1.26 -8.586 1 67.44 88 TYR A O 1
ATOM 708 N N . PRO A 1 89 ? 12.75 0.936 -9.984 1 68.38 89 PRO A N 1
ATOM 709 C CA . PRO A 1 89 ? 12.43 2.244 -10.57 1 68.38 89 PRO A CA 1
ATOM 710 C C . PRO A 1 89 ? 11.164 2.227 -11.414 1 68.38 89 PRO A C 1
ATOM 712 O O . PRO A 1 89 ? 10.922 1.269 -12.156 1 68.38 89 PRO A O 1
ATOM 715 N N . PHE A 1 90 ? 10.242 3.027 -11.031 1 73.62 90 PHE A N 1
ATOM 716 C CA . PHE A 1 90 ? 9.109 3.127 -11.93 1 73.62 90 PHE A CA 1
ATOM 717 C C . PHE A 1 90 ? 8.844 4.578 -12.312 1 73.62 90 PHE A C 1
ATOM 719 O O . PHE A 1 90 ? 9.094 5.488 -11.516 1 73.62 90 PHE A O 1
ATOM 726 N N . ARG A 1 91 ? 8.461 4.727 -13.609 1 78.75 91 ARG A N 1
ATOM 727 C CA . ARG A 1 91 ? 8.07 6.043 -14.109 1 78.75 91 ARG A CA 1
ATOM 728 C C . ARG A 1 91 ? 6.586 6.301 -13.859 1 78.75 91 ARG A C 1
ATOM 730 O O . ARG A 1 91 ? 5.793 5.359 -13.781 1 78.75 91 ARG A O 1
ATOM 737 N N . LYS A 1 92 ? 6.316 7.539 -13.719 1 86.56 92 LYS A N 1
ATOM 738 C CA . LYS A 1 92 ? 4.934 7.969 -13.523 1 86.56 92 LYS A CA 1
ATOM 739 C C . LYS A 1 92 ? 4.012 7.328 -14.562 1 86.56 92 LYS A C 1
ATOM 741 O O . LYS A 1 92 ? 2.926 6.855 -14.227 1 86.56 92 LYS A O 1
ATOM 746 N N . GLU A 1 93 ? 4.492 7.312 -15.758 1 85.19 93 GLU A N 1
ATOM 747 C CA . GLU A 1 93 ? 3.678 6.801 -16.859 1 85.19 93 GLU A CA 1
ATOM 748 C C . GLU A 1 93 ? 3.357 5.324 -16.672 1 85.19 93 GLU A C 1
ATOM 750 O O . GLU A 1 93 ? 2.256 4.875 -17 1 85.19 93 GLU A O 1
ATOM 755 N N . GLN A 1 94 ? 4.27 4.645 -16.125 1 83.31 94 GLN A N 1
ATOM 756 C CA . GLN A 1 94 ? 4.066 3.223 -15.883 1 83.31 94 GLN A CA 1
ATOM 757 C C . GLN A 1 94 ? 2.992 2.992 -14.82 1 83.31 94 GLN A C 1
ATOM 759 O O . GLN A 1 94 ? 2.143 2.111 -14.969 1 83.31 94 GLN A O 1
ATOM 764 N N . VAL A 1 95 ? 3.045 3.824 -13.883 1 87.5 95 VAL A N 1
ATOM 765 C CA . VAL A 1 95 ? 2.09 3.709 -12.789 1 87.5 95 VAL A CA 1
ATOM 766 C C . VAL A 1 95 ? 0.688 4.059 -13.281 1 87.5 95 VAL A C 1
ATOM 768 O O . VAL A 1 95 ? -0.278 3.355 -12.977 1 87.5 95 VAL A O 1
ATOM 771 N N . ILE A 1 96 ? 0.609 5.004 -14.07 1 89.19 96 ILE A N 1
ATOM 772 C CA . ILE A 1 96 ? -0.683 5.445 -14.586 1 89.19 96 ILE A CA 1
ATOM 773 C C . ILE A 1 96 ? -1.257 4.383 -15.523 1 89.19 96 ILE A C 1
ATOM 775 O O . ILE A 1 96 ? -2.455 4.094 -15.484 1 89.19 96 ILE A O 1
ATOM 779 N N . HIS A 1 97 ? -0.401 3.83 -16.281 1 85.81 97 HIS A N 1
ATOM 780 C CA . HIS A 1 97 ? -0.854 2.756 -17.156 1 85.81 97 HIS A CA 1
ATOM 781 C C . HIS A 1 97 ? -1.324 1.55 -16.344 1 85.81 97 HIS A C 1
ATOM 783 O O . HIS A 1 97 ? -2.307 0.899 -16.719 1 85.81 97 HIS A O 1
ATOM 789 N N . LEU A 1 98 ? -0.599 1.318 -15.375 1 86.19 98 LEU A N 1
ATOM 790 C CA . LEU A 1 98 ? -0.986 0.216 -14.508 1 86.19 98 LEU A CA 1
ATOM 791 C C . LEU A 1 98 ? -2.355 0.47 -13.883 1 86.19 98 LEU A C 1
ATOM 793 O O . LEU A 1 98 ? -3.191 -0.435 -13.82 1 86.19 98 LEU A O 1
ATOM 797 N N . TRP A 1 99 ? -2.59 1.674 -13.484 1 91.5 99 TRP A N 1
ATOM 798 C CA . TRP A 1 99 ? -3.877 2.035 -12.898 1 91.5 99 TRP A CA 1
ATOM 799 C C . TRP A 1 99 ? -5 1.901 -13.93 1 91.5 99 TRP A C 1
ATOM 801 O O . TRP A 1 99 ? -6.082 1.404 -13.609 1 91.5 99 TRP A O 1
ATOM 811 N N . ILE A 1 100 ? -4.695 2.275 -15.047 1 87.94 100 ILE A N 1
ATOM 812 C CA . ILE A 1 100 ? -5.68 2.191 -16.125 1 87.94 100 ILE A CA 1
ATOM 813 C C . ILE A 1 100 ? -6.004 0.726 -16.406 1 87.94 100 ILE A C 1
ATOM 815 O O . ILE A 1 100 ? -7.176 0.348 -16.484 1 87.94 100 ILE A O 1
ATOM 819 N N . ALA A 1 101 ? -4.977 -0.059 -16.547 1 84.94 101 ALA A N 1
ATOM 820 C CA . A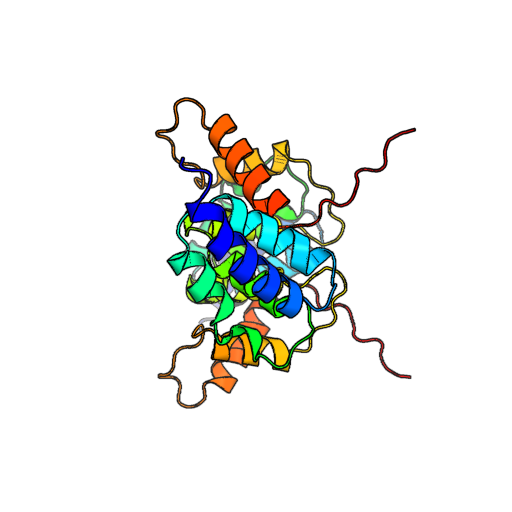LA A 1 101 ? -5.121 -1.472 -16.891 1 84.94 101 ALA A CA 1
ATOM 821 C C . ALA A 1 101 ? -5.926 -2.211 -15.82 1 84.94 101 ALA A C 1
ATOM 823 O O . ALA A 1 101 ? -6.617 -3.188 -16.125 1 84.94 101 ALA A O 1
ATOM 824 N N . ASN A 1 102 ? -5.926 -1.726 -14.625 1 86.5 102 ASN A N 1
ATOM 825 C CA . ASN A 1 102 ? -6.59 -2.42 -13.531 1 86.5 102 ASN A CA 1
ATOM 826 C C . ASN A 1 102 ? -7.891 -1.729 -13.133 1 86.5 102 ASN A C 1
ATOM 828 O O . ASN A 1 102 ? -8.453 -2.016 -12.07 1 86.5 102 ASN A O 1
ATOM 832 N N . GLY A 1 103 ? -8.289 -0.833 -13.883 1 87.25 103 GLY A N 1
ATOM 833 C CA . GLY A 1 103 ? -9.594 -0.222 -13.719 1 87.25 103 GLY A CA 1
ATOM 834 C C . GLY A 1 103 ? -9.688 0.687 -12.508 1 87.25 103 GLY A C 1
ATOM 835 O O . GLY A 1 103 ? -10.734 0.783 -11.875 1 87.25 103 GLY A O 1
ATOM 836 N N . LEU A 1 104 ? -8.617 1.29 -12.188 1 90.56 104 LEU A N 1
ATOM 837 C CA . LEU A 1 104 ? -8.594 2.094 -10.969 1 90.56 104 LEU A CA 1
ATOM 838 C C . LEU A 1 104 ? -8.984 3.537 -11.266 1 90.56 104 LEU A C 1
ATOM 840 O O . LEU A 1 104 ? -9.273 4.309 -10.352 1 90.56 104 LEU A O 1
ATOM 844 N N . LEU A 1 105 ? -8.969 3.855 -12.484 1 89.44 105 LEU A N 1
ATOM 845 C CA . LEU A 1 105 ? -9.32 5.219 -12.875 1 89.44 105 LEU A CA 1
ATOM 846 C C . LEU A 1 105 ? -10.734 5.266 -13.445 1 89.44 105 LEU A C 1
ATOM 848 O O . LEU A 1 105 ? -11.188 4.309 -14.07 1 89.44 105 LEU A O 1
ATOM 852 N N . HIS A 1 106 ? -11.461 6.293 -13.031 1 76.06 106 HIS A N 1
ATOM 853 C CA . HIS A 1 106 ? -12.836 6.422 -13.492 1 76.06 106 HIS A CA 1
ATOM 854 C C . HIS A 1 106 ? -12.891 6.684 -14.992 1 76.06 106 HIS A C 1
ATOM 856 O O . HIS A 1 106 ? -12.188 7.551 -15.508 1 76.06 106 HIS A O 1
ATOM 862 N N . GLN A 1 107 ? -13.633 5.977 -15.594 1 65.81 107 GLN A N 1
ATOM 863 C CA . GLN A 1 107 ? -13.828 6.043 -17.031 1 65.81 107 GLN A CA 1
ATOM 864 C C . GLN A 1 107 ? -14.531 7.336 -17.438 1 65.81 107 GLN A C 1
ATOM 866 O O . GLN A 1 107 ? -14.367 7.816 -18.562 1 65.81 107 GLN A O 1
ATOM 871 N N . GLU A 1 108 ? -15.273 7.832 -16.531 1 62.75 108 GLU A N 1
ATOM 872 C CA . GLU A 1 108 ? -16.062 8.984 -16.953 1 62.75 108 GLU A CA 1
ATOM 873 C C . GLU A 1 108 ? -15.195 10.219 -17.156 1 62.75 108 GLU A C 1
ATOM 875 O O . GLU A 1 108 ? -15.656 11.234 -17.672 1 62.75 108 GLU A O 1
ATOM 880 N N . ASP A 1 109 ? -14.023 10.062 -16.797 1 62.19 109 ASP A N 1
ATOM 881 C CA . ASP A 1 109 ? -13.164 11.234 -16.969 1 62.19 109 ASP A CA 1
ATOM 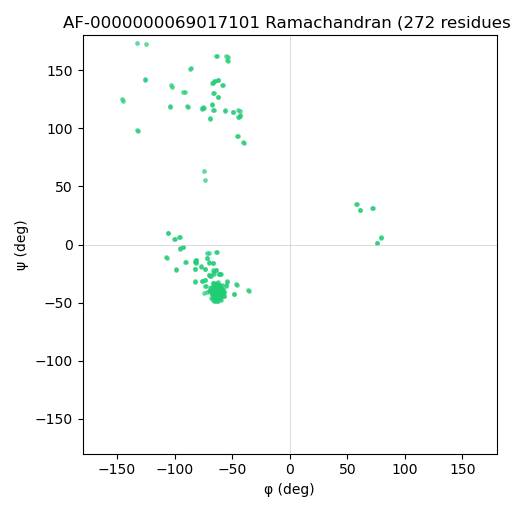882 C C . ASP A 1 109 ? -12.766 11.422 -18.438 1 62.19 109 ASP A C 1
ATOM 884 O O . ASP A 1 109 ? -12.414 10.453 -19.109 1 62.19 109 ASP A O 1
ATOM 888 N N . GLU A 1 110 ? -13.125 12.477 -19.109 1 65.31 110 GLU A N 1
ATOM 889 C CA . GLU A 1 110 ? -12.828 12.773 -20.5 1 65.31 110 GLU A CA 1
ATOM 890 C C . GLU A 1 110 ? -11.43 12.297 -20.891 1 65.31 110 GLU A C 1
ATOM 892 O O . GLU A 1 110 ? -11.242 11.711 -21.953 1 65.31 110 GLU A O 1
ATOM 897 N N . ILE A 1 111 ? -10.516 12.523 -19.859 1 79.31 111 ILE A N 1
ATOM 898 C CA . ILE A 1 111 ? -9.156 12.086 -20.156 1 79.31 111 ILE A CA 1
ATOM 899 C C . ILE A 1 111 ? -8.617 11.266 -18.984 1 79.31 111 ILE A C 1
ATOM 901 O O . ILE A 1 111 ? -8.227 11.82 -17.953 1 79.31 111 ILE A O 1
ATOM 905 N N . ILE A 1 112 ? -8.703 10.039 -19.109 1 81.25 112 ILE A N 1
ATOM 906 C CA . ILE A 1 112 ? -8.328 9.07 -18.078 1 81.25 112 ILE A CA 1
ATOM 907 C C . ILE A 1 112 ? -6.887 9.312 -17.641 1 81.25 112 ILE A C 1
ATOM 909 O O . ILE A 1 112 ? -6.57 9.234 -16.453 1 81.25 112 ILE A O 1
ATOM 913 N N . GLU A 1 113 ? -6.043 9.719 -18.562 1 83.88 113 GLU A N 1
ATOM 914 C CA . GLU A 1 113 ? -4.645 9.992 -18.25 1 83.88 113 GLU A CA 1
ATOM 915 C C . GLU A 1 113 ? -4.508 11.195 -17.328 1 83.88 113 GLU A C 1
ATOM 917 O O . GLU A 1 113 ? -3.619 11.234 -16.484 1 83.88 113 GLU A O 1
ATOM 922 N N . ASP A 1 114 ? -5.426 12.094 -17.531 1 87.69 114 ASP A N 1
ATOM 923 C CA . ASP A 1 114 ? -5.395 13.281 -16.688 1 87.69 114 ASP A CA 1
ATOM 924 C C . ASP A 1 114 ? -5.758 12.938 -15.25 1 87.69 114 ASP A C 1
ATOM 926 O O . ASP A 1 114 ? -5.172 13.484 -14.312 1 87.69 114 ASP A O 1
ATOM 930 N N . SER A 1 115 ? -6.66 12.055 -15.141 1 90.25 115 SER A N 1
ATOM 931 C CA . SER A 1 115 ? -7.027 11.609 -13.797 1 90.25 115 SER A CA 1
ATOM 932 C C . SER A 1 115 ? -5.867 10.883 -13.125 1 90.25 115 SER A C 1
ATOM 934 O O . SER A 1 115 ? -5.605 11.094 -11.938 1 90.25 115 SER A O 1
ATOM 936 N N . GLY A 1 116 ? -5.191 10.094 -13.938 1 92.75 116 GLY A N 1
ATOM 937 C CA . GLY A 1 116 ? -4.031 9.398 -13.406 1 92.75 116 GLY A CA 1
ATOM 938 C C . GLY A 1 116 ? -2.941 10.344 -12.922 1 92.75 116 GLY A C 1
ATOM 939 O O . GLY A 1 116 ? -2.352 10.125 -11.859 1 92.75 116 GLY A O 1
ATOM 940 N N . ASN A 1 117 ? -2.727 11.375 -13.68 1 91.25 117 ASN A N 1
ATOM 941 C CA . ASN A 1 117 ? -1.733 12.375 -13.305 1 91.25 117 ASN A CA 1
ATOM 942 C C . ASN A 1 117 ? -2.107 13.078 -12 1 91.25 117 ASN A C 1
ATOM 944 O O . ASN A 1 117 ? -1.248 13.32 -11.148 1 91.25 117 ASN A O 1
ATOM 948 N N . GLN A 1 118 ? -3.314 13.359 -11.945 1 91.75 118 GLN A N 1
ATOM 949 C CA . GLN A 1 118 ? -3.787 14.039 -10.734 1 91.75 118 GLN A CA 1
ATOM 950 C C . GLN A 1 118 ? -3.633 13.148 -9.508 1 91.75 118 GLN A C 1
ATOM 952 O O . GLN A 1 118 ? -3.207 13.609 -8.445 1 91.75 118 GLN A O 1
ATOM 957 N N . TYR A 1 119 ? -4.039 11.898 -9.68 1 92.75 119 TYR A N 1
ATOM 958 C CA . TYR A 1 119 ? -3.908 10.961 -8.578 1 92.75 119 TYR A CA 1
ATOM 959 C C . TYR A 1 119 ? -2.449 10.797 -8.164 1 92.75 119 TYR A C 1
ATOM 961 O O . TYR A 1 119 ? -2.125 10.805 -6.977 1 92.75 119 TYR A O 1
ATOM 969 N N . PHE A 1 120 ? -1.607 10.711 -9.164 1 92.31 120 PHE A N 1
ATOM 970 C CA . PHE A 1 120 ? -0.183 10.531 -8.906 1 92.31 120 PHE A CA 1
ATOM 971 C C . PHE A 1 120 ? 0.385 11.719 -8.148 1 92.31 120 PHE A C 1
ATOM 973 O O . PHE A 1 120 ? 1.108 11.539 -7.16 1 92.31 120 PHE A O 1
ATOM 980 N N . LEU A 1 121 ? 0.014 12.883 -8.562 1 91.19 121 LEU A N 1
ATOM 981 C CA . LEU A 1 121 ? 0.519 14.094 -7.926 1 91.19 121 LEU A CA 1
ATOM 982 C C . LEU A 1 121 ? 0.013 14.203 -6.492 1 91.19 121 LEU A C 1
ATOM 984 O O . LEU A 1 121 ? 0.744 14.648 -5.602 1 91.19 121 LEU A O 1
ATOM 988 N N . GLU A 1 122 ? -1.188 13.781 -6.312 1 92.62 122 GLU A N 1
ATOM 989 C CA . GLU A 1 122 ? -1.752 13.812 -4.965 1 92.62 122 GLU A CA 1
ATOM 990 C C . GLU A 1 122 ? -0.991 12.883 -4.027 1 92.62 122 GLU A C 1
ATOM 992 O O . GLU A 1 122 ? -0.632 13.273 -2.912 1 92.62 122 GLU A O 1
ATOM 997 N N . LEU A 1 123 ? -0.71 11.719 -4.461 1 92.81 123 LEU A N 1
ATOM 998 C CA . LEU A 1 123 ? 0.022 10.75 -3.65 1 92.81 123 LEU A CA 1
ATOM 999 C C . LEU A 1 123 ? 1.452 11.219 -3.406 1 92.81 123 LEU A C 1
ATOM 1001 O O . LEU A 1 123 ? 1.978 11.07 -2.299 1 92.81 123 LEU A O 1
ATOM 1005 N N . ARG A 1 124 ? 2.018 11.805 -4.414 1 88.94 124 ARG A N 1
ATOM 1006 C CA . ARG A 1 124 ? 3.385 12.305 -4.305 1 88.94 124 ARG A CA 1
ATOM 1007 C C . ARG A 1 124 ? 3.461 13.484 -3.336 1 88.94 124 ARG A C 1
ATOM 1009 O O . ARG A 1 124 ? 4.402 13.586 -2.545 1 88.94 124 ARG A O 1
ATOM 1016 N N . SER A 1 125 ? 2.543 14.305 -3.412 1 90.38 125 SER A N 1
ATOM 1017 C CA . SER A 1 125 ? 2.539 15.492 -2.562 1 90.38 125 SER A CA 1
ATOM 1018 C C . SER A 1 125 ? 2.422 15.117 -1.088 1 90.38 125 SER A C 1
ATOM 1020 O O . SER A 1 125 ? 2.887 15.852 -0.216 1 90.38 125 SER A O 1
ATOM 1022 N N . ARG A 1 126 ? 1.919 13.969 -0.864 1 91.06 126 ARG A N 1
ATOM 1023 C CA . ARG A 1 126 ? 1.722 13.5 0.504 1 91.06 126 ARG A CA 1
ATOM 1024 C C . ARG A 1 126 ? 2.836 12.547 0.923 1 91.06 126 ARG A C 1
ATOM 1026 O O . ARG A 1 126 ? 2.787 11.961 2.008 1 91.06 126 ARG A O 1
ATOM 1033 N N . SER A 1 127 ? 3.744 12.398 0.109 1 84.94 127 SER A N 1
ATOM 1034 C CA . SER A 1 127 ? 4.965 11.648 0.369 1 84.94 127 SER A CA 1
ATOM 1035 C C . SER A 1 127 ? 4.656 10.188 0.688 1 84.94 127 SER A C 1
ATOM 1037 O O . SER A 1 127 ? 5.348 9.562 1.492 1 84.94 127 SER A O 1
ATOM 1039 N N . LEU A 1 128 ? 3.592 9.68 0.139 1 83.94 128 LEU A N 1
ATOM 1040 C CA . LEU A 1 128 ? 3.205 8.305 0.444 1 83.94 128 LEU A CA 1
ATOM 1041 C C . LEU A 1 128 ? 4 7.316 -0.402 1 83.94 128 LEU A C 1
ATOM 1043 O O . LEU A 1 128 ? 4.059 6.129 -0.08 1 83.94 128 LEU A O 1
ATOM 1047 N N . PHE A 1 129 ? 4.676 7.738 -1.456 1 75.75 129 PHE A N 1
ATOM 1048 C CA . PHE A 1 129 ? 5.617 6.848 -2.125 1 75.75 129 PHE A CA 1
ATOM 1049 C C . PHE A 1 129 ? 6.812 7.629 -2.662 1 75.75 129 PHE A C 1
ATOM 1051 O O . PHE A 1 129 ? 6.719 8.836 -2.896 1 75.75 129 PHE A O 1
ATOM 1058 N N . GLU A 1 130 ? 8.016 7.137 -2.227 1 63.56 130 GLU A N 1
ATOM 1059 C CA . GLU A 1 130 ? 9.219 7.832 -2.691 1 63.56 130 GLU A CA 1
ATOM 1060 C C . GLU A 1 130 ? 9.719 7.246 -4.008 1 63.56 130 GLU A C 1
ATOM 1062 O O . GLU A 1 130 ? 9.773 6.027 -4.168 1 63.56 130 GLU A O 1
ATOM 1067 N N . ARG A 1 131 ? 9.711 8.195 -5.004 1 54.28 131 ARG A N 1
ATOM 1068 C CA . ARG A 1 131 ? 10.344 7.812 -6.262 1 54.28 131 ARG A CA 1
ATOM 1069 C C . ARG A 1 131 ? 11.844 7.633 -6.086 1 54.28 131 ARG A C 1
ATOM 1071 O O . ARG A 1 131 ? 12.492 8.414 -5.383 1 54.28 131 ARG A O 1
ATOM 1078 N N . VAL A 1 132 ? 12.305 6.371 -6.293 1 49.72 132 VAL A N 1
ATOM 1079 C CA . VAL A 1 132 ? 13.758 6.332 -6.43 1 49.72 132 VAL A CA 1
ATOM 1080 C C . VAL A 1 132 ? 14.195 7.258 -7.562 1 49.72 132 VAL A C 1
ATOM 1082 O O . VAL A 1 132 ? 13.609 7.242 -8.648 1 49.72 132 VAL A O 1
ATOM 1085 N N . PRO A 1 133 ? 14.938 8.281 -7.18 1 45.31 133 PRO A N 1
ATOM 1086 C CA . PRO A 1 133 ? 15.453 9.156 -8.234 1 45.31 133 PRO A CA 1
ATOM 1087 C C . PRO A 1 133 ? 16.031 8.375 -9.414 1 45.31 133 PRO A C 1
ATOM 1089 O O . PRO A 1 133 ? 16.688 7.352 -9.211 1 45.31 133 PRO A O 1
ATOM 1092 N N . THR A 1 134 ? 15.344 8.414 -10.523 1 43.31 134 THR A N 1
ATOM 1093 C CA . THR A 1 134 ? 16.062 7.93 -11.703 1 43.31 134 THR A CA 1
ATOM 1094 C C . THR A 1 134 ? 17.438 8.586 -11.812 1 43.31 134 THR A C 1
ATOM 1096 O O . THR A 1 134 ? 17.562 9.805 -11.633 1 43.31 134 THR A O 1
ATOM 1099 N N . PRO A 1 135 ? 18.438 7.797 -11.672 1 39.47 135 PRO A N 1
ATOM 1100 C CA . PRO A 1 135 ? 19.703 8.484 -11.953 1 39.47 135 PRO A CA 1
ATOM 1101 C C . PRO A 1 135 ? 19.625 9.375 -13.188 1 39.47 135 PRO A C 1
ATOM 1103 O O . PRO A 1 135 ? 19 9.016 -14.18 1 39.47 135 PRO A O 1
ATOM 1106 N N . LYS A 1 136 ? 19.703 10.633 -12.891 1 34.25 136 LYS A N 1
ATOM 1107 C CA . LYS A 1 136 ? 19.953 11.508 -14.031 1 34.25 136 LYS A CA 1
ATOM 1108 C C . LYS A 1 136 ? 21.047 10.93 -14.93 1 34.25 136 LYS A C 1
ATOM 1110 O O . LYS A 1 136 ? 22.125 10.586 -14.453 1 34.25 136 LYS A O 1
ATOM 1115 N N . SER A 1 137 ? 20.656 10.18 -15.953 1 29.64 137 SER A N 1
ATOM 1116 C CA . SER A 1 137 ? 21.703 9.977 -16.953 1 29.64 137 SER A CA 1
ATOM 1117 C C . SER A 1 137 ? 22.5 11.25 -17.188 1 29.64 137 SER A C 1
ATOM 1119 O O . SER A 1 137 ? 21.953 12.273 -17.578 1 29.64 137 SER A O 1
ATOM 1121 N N . PHE A 1 138 ? 23.516 11.469 -16.453 1 28.8 138 PHE A N 1
ATOM 1122 C CA . PHE A 1 138 ? 24.516 12.391 -17 1 28.8 138 PHE A CA 1
ATOM 1123 C C . PHE A 1 138 ? 24.969 11.938 -18.375 1 28.8 138 PHE A C 1
ATOM 1125 O O . PHE A 1 138 ? 25.078 10.742 -18.641 1 28.8 138 PHE A O 1
ATOM 1132 N N . MET B 1 1 ? -7.98 -35.406 0.876 1 36.53 1 MET B N 1
ATOM 1133 C CA . MET B 1 1 ? -7.797 -34.688 -0.388 1 36.53 1 MET B CA 1
ATOM 1134 C C . MET B 1 1 ? -7.16 -35.594 -1.434 1 36.53 1 MET B C 1
ATOM 1136 O O . MET B 1 1 ? -6.145 -36.25 -1.166 1 36.53 1 MET B O 1
ATOM 1140 N N . ASP B 1 2 ? -7.809 -36.312 -2.344 1 40.12 2 ASP B N 1
ATOM 1141 C CA . ASP B 1 2 ? -7.434 -37.344 -3.301 1 40.12 2 ASP B CA 1
ATOM 1142 C C . ASP B 1 2 ? -6.133 -37 -4.016 1 40.12 2 ASP B C 1
ATOM 1144 O O . ASP B 1 2 ? -5.992 -35.875 -4.543 1 40.12 2 ASP B O 1
ATOM 1148 N N . PRO B 1 3 ? -5.176 -37.594 -3.908 1 46.41 3 PRO B N 1
ATOM 1149 C CA . PRO B 1 3 ? -3.836 -37.531 -4.5 1 46.41 3 PRO B CA 1
ATOM 1150 C C . PRO B 1 3 ? -3.867 -37.344 -6.012 1 46.41 3 PRO B C 1
ATOM 1152 O O . PRO B 1 3 ? -2.861 -36.938 -6.605 1 46.41 3 PRO B O 1
ATOM 1155 N N . MET B 1 4 ? -4.77 -37.875 -6.719 1 46.06 4 MET B N 1
ATOM 1156 C CA . MET B 1 4 ? -5 -38.062 -8.148 1 46.06 4 MET B CA 1
ATOM 1157 C C . MET B 1 4 ? -5.371 -36.75 -8.82 1 46.06 4 MET B C 1
ATOM 1159 O O . MET B 1 4 ? -5.375 -36.656 -10.047 1 46.06 4 MET B O 1
ATOM 1163 N N . GLY B 1 5 ? -6.203 -35.875 -8.227 1 49.91 5 GLY B N 1
ATOM 1164 C CA . GLY B 1 5 ? -6.734 -34.562 -8.617 1 49.91 5 GLY B CA 1
ATOM 1165 C C . GLY B 1 5 ? -5.66 -33.5 -8.758 1 49.91 5 GLY B C 1
ATOM 1166 O O . GLY B 1 5 ? -5.953 -32.375 -9.125 1 49.91 5 GLY B O 1
ATOM 1167 N N . TYR B 1 6 ? -4.375 -33.875 -8.367 1 66.31 6 TYR B N 1
ATOM 1168 C CA . TYR B 1 6 ? -3.045 -33.312 -8.141 1 66.31 6 TYR B CA 1
ATOM 1169 C C . TYR B 1 6 ? -2.273 -33.188 -9.453 1 66.31 6 TYR B C 1
ATOM 1171 O O . TYR B 1 6 ? -1.61 -32.188 -9.695 1 66.31 6 TYR B O 1
ATOM 1179 N N . PRO B 1 7 ? -2.668 -34.281 -10.445 1 77.5 7 PRO B N 1
ATOM 1180 C CA . PRO B 1 7 ? -1.846 -34.156 -11.648 1 77.5 7 PRO B CA 1
ATOM 1181 C C . PRO B 1 7 ? -2.146 -32.906 -12.453 1 77.5 7 PRO B C 1
ATOM 1183 O O . PRO B 1 7 ? -1.226 -32.25 -12.961 1 77.5 7 PRO B O 1
ATOM 1186 N N . GLU B 1 8 ? -3.438 -32.656 -12.641 1 87.12 8 GLU B N 1
ATOM 1187 C CA . GLU B 1 8 ? -3.789 -31.469 -13.422 1 87.12 8 GLU B CA 1
ATOM 1188 C C . GLU B 1 8 ? -3.262 -30.203 -12.758 1 87.12 8 GLU B C 1
ATOM 1190 O O . GLU B 1 8 ? -2.789 -29.297 -13.445 1 87.12 8 GLU B O 1
ATOM 1195 N N . LEU B 1 9 ? -3.35 -30.156 -11.469 1 88.56 9 LEU B N 1
ATOM 1196 C CA . LEU B 1 9 ? -2.824 -29 -10.75 1 88.56 9 LEU B CA 1
ATOM 1197 C C . LEU B 1 9 ? -1.321 -28.875 -10.961 1 88.56 9 LEU B C 1
ATOM 1199 O O . LEU B 1 9 ? -0.805 -27.75 -11.078 1 88.56 9 LEU B O 1
ATOM 1203 N N . GLU B 1 10 ? -0.688 -30 -10.977 1 90.56 10 GLU B N 1
ATOM 1204 C CA . GLU B 1 10 ? 0.754 -29.984 -11.203 1 90.56 10 GLU B CA 1
ATOM 1205 C C . GLU B 1 10 ? 1.086 -29.406 -12.578 1 90.56 10 GLU B C 1
ATOM 1207 O O . GLU B 1 10 ? 2.014 -28.609 -12.711 1 90.56 10 GLU B O 1
ATOM 1212 N N . GLU B 1 11 ? 0.364 -29.828 -13.609 1 93.69 11 GLU B N 1
ATOM 1213 C CA . GLU B 1 11 ? 0.602 -29.344 -14.961 1 93.69 11 GLU B CA 1
ATOM 1214 C C . GLU B 1 11 ? 0.33 -27.844 -15.055 1 93.69 11 GLU B C 1
ATOM 1216 O O . GLU B 1 11 ? 1.134 -27.094 -15.617 1 93.69 11 GLU B O 1
ATOM 1221 N N . VAL B 1 12 ? -0.83 -27.453 -14.531 1 95.19 12 VAL B N 1
ATOM 1222 C CA . VAL B 1 12 ? -1.164 -26.047 -14.547 1 95.19 12 VAL B CA 1
ATOM 1223 C C . VAL B 1 12 ? -0.128 -25.25 -13.75 1 95.19 12 VAL B C 1
ATOM 1225 O O . VAL B 1 12 ? 0.283 -24.172 -14.148 1 95.19 12 VAL B O 1
ATOM 1228 N N . GLY B 1 13 ? 0.251 -25.859 -12.609 1 95.31 13 GLY B N 1
ATOM 1229 C CA . GLY B 1 13 ? 1.279 -25.234 -11.789 1 95.31 13 GLY B CA 1
ATOM 1230 C C . GLY B 1 13 ? 2.576 -25 -12.539 1 95.31 13 GLY B C 1
ATOM 1231 O O . GLY B 1 13 ? 3.211 -23.953 -12.383 1 95.31 13 GLY B O 1
ATOM 1232 N N . LYS B 1 14 ? 3.002 -25.906 -13.344 1 95.62 14 LYS B N 1
ATOM 1233 C CA . LYS B 1 14 ? 4.203 -25.781 -14.164 1 95.62 14 LYS B CA 1
ATOM 1234 C C . LYS B 1 14 ? 4.055 -24.641 -15.18 1 95.62 14 LYS B C 1
ATOM 1236 O O . LYS B 1 14 ? 5.004 -23.906 -15.43 1 95.62 14 LYS B O 1
ATOM 1241 N N . GLN B 1 15 ? 2.92 -24.547 -15.727 1 96.31 15 GLN B N 1
ATOM 1242 C CA . GLN B 1 15 ? 2.658 -23.484 -16.703 1 96.31 15 GLN B CA 1
ATOM 1243 C C . GLN B 1 15 ? 2.699 -22.125 -16.031 1 96.31 15 GLN B C 1
ATOM 1245 O O . GLN B 1 15 ? 3.225 -21.156 -16.594 1 96.31 15 GLN B O 1
ATOM 1250 N N . ILE B 1 16 ? 2.133 -22.047 -14.859 1 96.12 16 ILE B N 1
ATOM 1251 C CA . ILE B 1 16 ? 2.18 -20.797 -14.125 1 96.12 16 ILE B CA 1
ATOM 1252 C C . ILE B 1 16 ? 3.629 -20.453 -13.789 1 96.12 16 ILE B C 1
ATOM 1254 O O . ILE B 1 16 ? 4.051 -19.297 -13.938 1 96.12 16 ILE B O 1
ATOM 1258 N N . ALA B 1 17 ? 4.395 -21.438 -13.328 1 95.5 17 ALA B N 1
ATOM 1259 C CA . ALA B 1 17 ? 5.805 -21.219 -13.016 1 95.5 17 ALA B CA 1
ATOM 1260 C C . ALA B 1 17 ? 6.566 -20.719 -14.234 1 95.5 17 ALA B C 1
ATOM 1262 O O . ALA B 1 17 ? 7.461 -19.875 -14.117 1 95.5 17 ALA B O 1
ATOM 1263 N N . ALA B 1 18 ? 6.234 -21.234 -15.352 1 95.19 18 ALA B N 1
ATOM 1264 C CA . ALA B 1 18 ? 6.898 -20.812 -16.594 1 95.19 18 ALA B CA 1
ATOM 1265 C C . ALA B 1 18 ? 6.645 -19.344 -16.875 1 95.19 18 ALA B C 1
ATOM 1267 O O . ALA B 1 18 ? 7.508 -18.656 -17.422 1 95.19 18 ALA B O 1
ATOM 1268 N N . LYS B 1 19 ? 5.504 -18.844 -16.516 1 93.69 19 LYS B N 1
ATOM 1269 C CA . LYS B 1 19 ? 5.172 -17.438 -16.719 1 93.69 19 LYS B CA 1
ATOM 1270 C C . LYS B 1 19 ? 6.066 -16.531 -15.875 1 93.69 19 LYS B C 1
ATOM 1272 O O . LYS B 1 19 ? 6.23 -15.344 -16.188 1 93.69 19 LYS B O 1
ATOM 1277 N N . CYS B 1 20 ? 6.586 -17.062 -14.867 1 93.81 20 CYS B N 1
ATOM 1278 C CA . CYS B 1 20 ? 7.402 -16.281 -13.953 1 93.81 20 CYS B CA 1
ATOM 1279 C C . CYS B 1 20 ? 8.82 -16.125 -14.492 1 93.81 20 CYS B C 1
ATOM 1281 O O . CYS B 1 20 ? 9.609 -15.344 -13.953 1 93.81 20 CYS B O 1
ATOM 1283 N N . LYS B 1 21 ? 9.227 -16.859 -15.477 1 92.38 21 LYS B N 1
ATOM 1284 C CA . LYS B 1 21 ? 10.5 -16.75 -16.188 1 92.38 21 LYS B CA 1
ATOM 1285 C C . LYS B 1 21 ? 11.68 -16.906 -15.227 1 92.38 21 LYS B C 1
ATOM 1287 O O . LYS B 1 21 ? 12.656 -16.172 -15.328 1 92.38 21 LYS B O 1
ATOM 1292 N N . GLY B 1 22 ? 11.492 -17.75 -14.227 1 92.19 22 GLY B N 1
ATOM 1293 C CA . GLY B 1 22 ? 12.594 -18.094 -13.336 1 92.19 22 GLY B CA 1
ATOM 1294 C C . GLY B 1 22 ? 12.867 -17.031 -12.289 1 92.19 22 GLY B C 1
ATOM 1295 O O . GLY B 1 22 ? 13.859 -17.109 -11.562 1 92.19 22 GLY B O 1
ATOM 1296 N N . LEU B 1 23 ? 12.109 -16 -12.164 1 90.19 23 LEU B N 1
ATOM 1297 C CA . LEU B 1 23 ? 12.289 -14.953 -11.172 1 90.19 23 LEU B CA 1
ATOM 1298 C C . LEU B 1 23 ? 11.867 -15.438 -9.789 1 90.19 23 LEU B C 1
ATOM 1300 O O . LEU B 1 23 ? 10.695 -15.75 -9.57 1 90.19 23 LEU B O 1
ATOM 1304 N N . PRO B 1 24 ? 12.836 -15.469 -8.852 1 92.44 24 PRO B N 1
ATOM 1305 C CA . PRO B 1 24 ? 12.562 -16.062 -7.543 1 92.44 24 PRO B CA 1
ATOM 1306 C C . PRO B 1 24 ? 11.422 -15.375 -6.809 1 92.44 24 PRO B C 1
ATOM 1308 O O . PRO B 1 24 ? 10.562 -16.031 -6.219 1 92.44 24 PRO B O 1
ATOM 1311 N N . LEU B 1 25 ? 11.359 -14.109 -6.824 1 90.69 25 LEU B N 1
ATOM 1312 C CA . LEU B 1 25 ? 10.312 -13.367 -6.121 1 90.69 25 LEU B CA 1
ATOM 1313 C C . LEU B 1 25 ? 8.945 -13.656 -6.719 1 90.69 25 LEU B C 1
ATOM 1315 O O . LEU B 1 25 ? 7.965 -13.82 -5.988 1 90.69 25 LEU B O 1
ATOM 1319 N N . ALA B 1 26 ? 8.93 -13.703 -8.023 1 93.25 26 ALA B N 1
ATOM 1320 C CA . ALA B 1 26 ? 7.668 -14.016 -8.695 1 93.25 26 ALA B CA 1
ATOM 1321 C C . ALA B 1 26 ? 7.168 -15.406 -8.312 1 93.25 26 ALA B C 1
ATOM 1323 O O . ALA B 1 26 ? 5.992 -15.578 -7.992 1 93.25 26 ALA B O 1
ATOM 1324 N N . LEU B 1 27 ? 8.078 -16.312 -8.258 1 95.25 27 LEU B N 1
ATOM 1325 C CA . LEU B 1 27 ? 7.73 -17.688 -7.926 1 95.25 27 LEU B CA 1
ATOM 1326 C C . LEU B 1 27 ? 7.238 -17.797 -6.488 1 95.25 27 LEU B C 1
ATOM 1328 O O . LEU B 1 27 ? 6.227 -18.453 -6.219 1 95.25 27 LEU B O 1
ATOM 1332 N N . LYS B 1 28 ? 7.953 -17.203 -5.602 1 94.19 28 LYS B N 1
ATOM 1333 C CA . LYS B 1 28 ? 7.57 -17.234 -4.191 1 94.19 28 LYS B CA 1
ATOM 1334 C C . LYS B 1 28 ? 6.199 -16.594 -3.98 1 94.19 28 LYS B C 1
ATOM 1336 O O . LYS B 1 28 ? 5.375 -17.125 -3.227 1 94.19 28 LYS B O 1
ATOM 1341 N N . THR B 1 29 ? 5.984 -15.492 -4.617 1 94.88 29 THR B N 1
ATOM 1342 C CA . THR B 1 29 ? 4.73 -14.758 -4.496 1 94.88 29 THR B CA 1
ATOM 1343 C C . THR B 1 29 ? 3.557 -15.617 -4.957 1 94.88 29 THR B C 1
ATOM 1345 O O . THR B 1 29 ? 2.564 -15.758 -4.234 1 94.88 29 THR B O 1
ATOM 1348 N N . LEU B 1 30 ? 3.697 -16.25 -6.09 1 96.06 30 LEU B N 1
ATOM 1349 C CA . LEU B 1 30 ? 2.6 -17.031 -6.641 1 96.06 30 LEU B CA 1
ATOM 1350 C C . LEU B 1 30 ? 2.41 -18.328 -5.855 1 96.06 30 LEU B C 1
ATOM 1352 O O . LEU B 1 30 ? 1.283 -18.797 -5.699 1 96.06 30 LEU B O 1
ATOM 1356 N N . ALA B 1 31 ? 3.533 -18.875 -5.426 1 95.88 31 ALA B N 1
ATOM 1357 C CA . ALA B 1 31 ? 3.41 -20.062 -4.59 1 95.88 31 ALA B CA 1
ATOM 1358 C C . ALA B 1 31 ? 2.602 -19.766 -3.328 1 95.88 31 ALA B C 1
ATOM 1360 O O . ALA B 1 31 ? 1.746 -20.562 -2.932 1 95.88 31 ALA B O 1
ATOM 1361 N N . GLY B 1 32 ? 2.898 -18.672 -2.732 1 95.31 32 GLY B N 1
ATOM 1362 C CA . GLY B 1 32 ? 2.133 -18.266 -1.563 1 95.31 32 GLY B CA 1
ATOM 1363 C C . GLY B 1 32 ? 0.654 -18.094 -1.853 1 95.31 32 GLY B C 1
ATOM 1364 O O . GLY B 1 32 ? -0.194 -18.516 -1.065 1 95.31 32 GLY B O 1
ATOM 1365 N N . MET B 1 33 ? 0.347 -17.484 -2.877 1 95.94 33 MET B N 1
ATOM 1366 C CA . MET B 1 33 ? -1.037 -17.219 -3.262 1 95.94 33 MET B CA 1
ATOM 1367 C C . MET B 1 33 ? -1.77 -18.516 -3.584 1 95.94 33 MET B C 1
ATOM 1369 O O . MET B 1 33 ? -2.916 -18.719 -3.172 1 95.94 33 MET B O 1
ATOM 1373 N N . LEU B 1 34 ? -1.085 -19.438 -4.258 1 95.62 34 LEU B N 1
ATOM 1374 C CA . LEU B 1 34 ? -1.718 -20.641 -4.793 1 95.62 34 LEU B CA 1
ATOM 1375 C C . LEU B 1 34 ? -1.844 -21.703 -3.721 1 95.62 34 LEU B C 1
ATOM 1377 O O . LEU B 1 34 ? -2.654 -22.625 -3.848 1 95.62 34 LEU B O 1
ATOM 1381 N N . ARG B 1 35 ? -1.062 -21.609 -2.705 1 91 35 ARG B N 1
ATOM 1382 C CA . ARG B 1 35 ? -1.05 -22.609 -1.644 1 91 35 ARG B CA 1
ATOM 1383 C C . ARG B 1 35 ? -2.447 -22.812 -1.068 1 91 35 ARG B C 1
ATOM 1385 O O . ARG B 1 35 ? -2.822 -23.922 -0.716 1 91 35 ARG B O 1
ATOM 1392 N N . SER B 1 36 ? -3.219 -21.812 -1.045 1 86 36 SER B N 1
ATOM 1393 C CA . SER B 1 36 ? -4.539 -21.906 -0.425 1 86 36 SER B CA 1
ATOM 1394 C C . SER B 1 36 ? -5.605 -22.281 -1.446 1 86 36 SER B C 1
ATOM 1396 O O . SER B 1 36 ? -6.777 -22.438 -1.097 1 86 36 SER B O 1
ATOM 1398 N N . LYS B 1 37 ? -5.215 -22.406 -2.623 1 90.88 37 LYS B N 1
ATOM 1399 C CA . LYS B 1 37 ? -6.176 -22.703 -3.682 1 90.88 37 LYS B CA 1
ATOM 1400 C C . LYS B 1 37 ? -6.102 -24.156 -4.109 1 90.88 37 LYS B C 1
ATOM 1402 O O . LYS B 1 37 ? -5.102 -24.594 -4.68 1 90.88 37 LYS B O 1
ATOM 1407 N N . SER B 1 38 ? -7.207 -24.875 -3.936 1 88.81 38 SER B N 1
ATOM 1408 C CA . SER B 1 38 ? -7.184 -26.312 -4.219 1 88.81 38 SER B CA 1
ATOM 1409 C C . SER B 1 38 ? -7.93 -26.641 -5.512 1 88.81 38 SER B C 1
ATOM 1411 O O . SER B 1 38 ? -7.785 -27.734 -6.062 1 88.81 38 SER B O 1
ATOM 1413 N N . GLU B 1 39 ? -8.625 -25.688 -5.973 1 92.69 39 GLU B N 1
ATOM 1414 C CA . GLU B 1 39 ? -9.414 -25.938 -7.176 1 92.69 39 GLU B CA 1
ATOM 1415 C C . GLU B 1 39 ? -8.633 -25.594 -8.438 1 92.69 39 GLU B C 1
ATOM 1417 O O . GLU B 1 39 ? -8.094 -24.5 -8.555 1 92.69 39 GLU B O 1
ATOM 1422 N N . VAL B 1 40 ? -8.648 -26.531 -9.375 1 92.75 40 VAL B N 1
ATOM 1423 C CA . VAL B 1 40 ? -7.898 -26.391 -10.625 1 92.75 40 VAL B CA 1
ATOM 1424 C C . VAL B 1 40 ? -8.398 -25.156 -11.375 1 92.75 40 VAL B C 1
ATOM 1426 O O . VAL B 1 40 ? -7.617 -24.453 -12.016 1 92.75 40 VAL B O 1
ATOM 1429 N N . GLU B 1 41 ? -9.656 -24.906 -11.305 1 94.19 41 GLU B N 1
ATOM 1430 C CA . GLU B 1 41 ? -10.242 -23.781 -12.016 1 94.19 41 GLU B CA 1
ATOM 1431 C C . GLU B 1 41 ? -9.648 -22.453 -11.531 1 94.19 41 GLU B C 1
ATOM 1433 O O . GLU B 1 41 ? -9.453 -21.531 -12.32 1 94.19 41 GLU B O 1
ATOM 1438 N N . GLU B 1 42 ? -9.359 -22.406 -10.273 1 94.62 42 GLU B N 1
ATOM 1439 C CA . GLU B 1 42 ? -8.734 -21.203 -9.727 1 94.62 42 GLU B CA 1
ATOM 1440 C C . GLU B 1 42 ? -7.328 -21.016 -10.289 1 94.62 42 GLU B C 1
ATOM 1442 O O . GLU B 1 42 ? -6.926 -19.891 -10.594 1 94.62 42 GLU B O 1
ATOM 1447 N N . TRP B 1 43 ? -6.633 -22.062 -10.461 1 95.12 43 TRP B N 1
ATOM 1448 C CA . TRP B 1 43 ? -5.285 -22 -11.016 1 95.12 43 TRP B CA 1
ATOM 1449 C C . TRP B 1 43 ? -5.32 -21.609 -12.492 1 95.12 43 TRP B C 1
ATOM 1451 O O . TRP B 1 43 ? -4.5 -20.812 -12.961 1 95.12 43 TRP B O 1
ATOM 1461 N N . LYS B 1 44 ? -6.242 -22.125 -13.188 1 95.56 44 LYS B N 1
ATOM 1462 C CA . LYS B 1 44 ? -6.395 -21.812 -14.602 1 95.56 44 LYS B CA 1
ATOM 1463 C C . LYS B 1 44 ? -6.73 -20.328 -14.797 1 95.56 44 LYS B C 1
ATOM 1465 O O . LYS B 1 44 ? -6.277 -19.719 -15.758 1 95.56 44 LYS B O 1
ATOM 1470 N N . ARG B 1 45 ? -7.492 -19.828 -13.938 1 95.31 45 ARG B N 1
ATOM 1471 C CA . ARG B 1 45 ? -7.824 -18.406 -14.008 1 95.31 45 ARG B CA 1
ATOM 1472 C C . ARG B 1 45 ? -6.578 -17.547 -13.883 1 95.31 45 ARG B C 1
ATOM 1474 O O . ARG B 1 45 ? -6.426 -16.547 -14.594 1 95.31 45 ARG B O 1
ATOM 1481 N N . ILE B 1 46 ? -5.762 -17.938 -12.945 1 95.25 46 ILE B N 1
ATOM 1482 C CA . ILE B 1 46 ? -4.508 -17.219 -12.758 1 95.25 46 ILE B CA 1
ATOM 1483 C C . ILE B 1 46 ? -3.648 -17.344 -14.016 1 95.25 46 ILE B C 1
ATOM 1485 O O . ILE B 1 46 ? -3.076 -16.344 -14.484 1 95.25 46 ILE B O 1
ATOM 1489 N N . LEU B 1 47 ? -3.547 -18.547 -14.555 1 96.19 47 LEU B N 1
ATOM 1490 C CA . LEU B 1 47 ? -2.746 -18.797 -15.742 1 96.19 47 LEU B CA 1
ATOM 1491 C C . LEU B 1 47 ? -3.232 -17.953 -16.922 1 96.19 47 LEU B C 1
ATOM 1493 O O . LEU B 1 47 ? -2.426 -17.453 -17.703 1 96.19 47 LEU B O 1
ATOM 1497 N N . ARG B 1 48 ? -4.512 -17.75 -17 1 95.69 48 ARG B N 1
ATOM 1498 C CA . ARG B 1 48 ? -5.105 -17.094 -18.156 1 95.69 48 ARG B CA 1
ATOM 1499 C C . ARG B 1 48 ? -5.289 -15.602 -17.922 1 95.69 48 ARG B C 1
ATOM 1501 O O . ARG B 1 48 ? -5.891 -14.906 -18.75 1 95.69 48 ARG B O 1
ATOM 1508 N N . SER B 1 49 ? -4.82 -15.125 -16.875 1 93.5 49 SER B N 1
ATOM 1509 C CA . SER B 1 49 ? -5.016 -13.711 -16.547 1 93.5 49 SER B CA 1
ATOM 1510 C C . SER B 1 49 ? -4.363 -12.805 -17.578 1 93.5 49 SER B C 1
ATOM 1512 O O . SER B 1 49 ? -3.256 -13.086 -18.047 1 93.5 49 SER B O 1
ATOM 1514 N N . GLU B 1 50 ? -5.031 -11.68 -17.922 1 90.38 50 GLU B N 1
ATOM 1515 C CA . GLU B 1 50 ? -4.508 -10.695 -18.859 1 90.38 50 GLU B CA 1
ATOM 1516 C C . GLU B 1 50 ? -3.354 -9.906 -18.234 1 90.38 50 GLU B C 1
ATOM 1518 O O . GLU B 1 50 ? -2.588 -9.258 -18.953 1 90.38 50 GLU B O 1
ATOM 1523 N N . ILE B 1 51 ? -3.188 -10.055 -17 1 88.81 51 ILE B N 1
ATOM 1524 C CA . ILE B 1 51 ? -2.158 -9.305 -16.297 1 88.81 51 ILE B CA 1
ATOM 1525 C C . ILE B 1 51 ? -0.776 -9.75 -16.766 1 88.81 51 ILE B C 1
ATOM 1527 O O . ILE B 1 51 ? 0.17 -8.953 -16.766 1 88.81 51 ILE B O 1
ATOM 1531 N N . TRP B 1 52 ? -0.749 -10.969 -17.25 1 90.12 52 TRP B N 1
ATOM 1532 C CA . TRP B 1 52 ? 0.53 -11.484 -17.734 1 90.12 52 TRP B CA 1
ATOM 1533 C C . TRP B 1 52 ? 1 -10.727 -18.969 1 90.12 52 TRP B C 1
ATOM 1535 O O . TRP B 1 52 ? 2.188 -10.742 -19.297 1 90.12 52 TRP B O 1
ATOM 1545 N N . GLU B 1 53 ? 0.148 -10.023 -19.578 1 85.44 53 GLU B N 1
ATOM 1546 C CA . GLU B 1 53 ? 0.447 -9.359 -20.844 1 85.44 53 GLU B CA 1
ATOM 1547 C C . GLU B 1 53 ? 0.885 -7.918 -20.609 1 85.44 53 GLU B C 1
ATOM 1549 O O . GLU B 1 53 ? 1.248 -7.215 -21.562 1 85.44 53 GLU B O 1
ATOM 1554 N N . LEU B 1 54 ? 0.853 -7.504 -19.453 1 79.12 54 LEU B N 1
ATOM 1555 C CA . LEU B 1 54 ? 1.257 -6.129 -19.172 1 79.12 54 LEU B CA 1
ATOM 1556 C C . LEU B 1 54 ? 2.736 -5.922 -19.484 1 79.12 54 LEU B C 1
ATOM 1558 O O . LEU B 1 54 ? 3.549 -6.828 -19.281 1 79.12 54 LEU B O 1
ATOM 1562 N N . PRO B 1 55 ? 2.973 -4.605 -20.109 1 70.94 55 PRO B N 1
ATOM 1563 C CA . PRO B 1 55 ? 4.359 -4.305 -20.484 1 70.94 55 PRO B CA 1
ATOM 1564 C C . PRO B 1 55 ? 5.234 -3.988 -19.266 1 70.94 55 PRO B C 1
ATOM 1566 O O . PRO B 1 55 ? 5.301 -2.834 -18.828 1 70.94 55 PRO B O 1
ATOM 1569 N N . HIS B 1 56 ? 5.469 -4.695 -18.453 1 64 56 HIS B N 1
ATOM 1570 C CA . HIS B 1 56 ? 6.297 -4.391 -17.281 1 64 56 HIS B CA 1
ATOM 1571 C C . HIS B 1 56 ? 7.328 -5.488 -17.047 1 64 56 HIS B C 1
ATOM 1573 O O . HIS B 1 56 ? 7.367 -6.48 -17.766 1 64 56 HIS B O 1
ATOM 1579 N N . ASN B 1 57 ? 8.062 -5.09 -16.125 1 63.59 57 ASN B N 1
ATOM 1580 C CA . ASN B 1 57 ? 9.031 -6.09 -15.695 1 63.59 57 ASN B CA 1
ATOM 1581 C C . ASN B 1 57 ? 8.352 -7.395 -15.297 1 63.59 57 ASN B C 1
ATOM 1583 O O . ASN B 1 57 ? 7.16 -7.406 -14.984 1 63.59 57 ASN B O 1
ATOM 1587 N N . ASP B 1 58 ? 9.242 -8.359 -15.289 1 77.94 58 ASP B N 1
ATOM 1588 C CA . ASP B 1 58 ? 8.797 -9.75 -15.266 1 77.94 58 ASP B CA 1
ATOM 1589 C C . ASP B 1 58 ? 8.18 -10.109 -13.914 1 77.94 58 ASP B C 1
ATOM 1591 O O . ASP B 1 58 ? 7.281 -10.945 -13.836 1 77.94 58 ASP B O 1
ATOM 1595 N N . VAL B 1 59 ? 8.414 -9.242 -12.883 1 87.62 59 VAL B N 1
ATOM 1596 C CA . VAL B 1 59 ? 7.93 -9.719 -11.594 1 87.62 59 VAL B CA 1
ATOM 1597 C C . VAL B 1 59 ? 6.578 -9.078 -11.281 1 87.62 59 VAL B C 1
ATOM 1599 O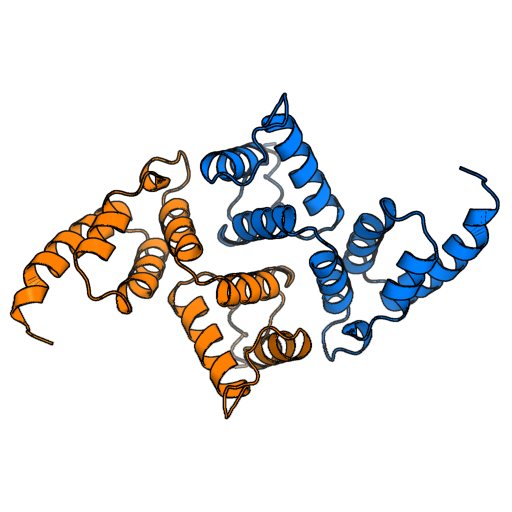 O . VAL B 1 59 ? 5.777 -9.648 -10.531 1 87.62 59 VAL B O 1
ATOM 1602 N N . LEU B 1 60 ? 6.312 -7.961 -11.898 1 87.69 60 LEU B N 1
ATOM 1603 C CA . LEU B 1 60 ? 5.18 -7.129 -11.516 1 87.69 60 LEU B CA 1
ATOM 1604 C C . LEU B 1 60 ? 3.863 -7.859 -11.758 1 87.69 60 LEU B C 1
ATOM 1606 O O . LEU B 1 60 ? 2.957 -7.816 -10.922 1 87.69 60 LEU B O 1
ATOM 1610 N N . PRO B 1 61 ? 3.787 -8.586 -12.844 1 90.62 61 PRO B N 1
ATOM 1611 C CA . PRO B 1 61 ? 2.523 -9.297 -13.055 1 90.62 61 PRO B CA 1
ATOM 1612 C C . PRO B 1 61 ? 2.217 -10.289 -11.938 1 90.62 61 PRO B C 1
ATOM 1614 O O . PRO B 1 61 ? 1.074 -10.375 -11.477 1 90.62 61 PRO B O 1
ATOM 1617 N N . ALA B 1 62 ? 3.238 -11.023 -11.508 1 93.06 62 ALA B N 1
ATOM 1618 C CA . ALA B 1 62 ? 3.041 -11.977 -10.422 1 93.06 62 ALA B CA 1
ATOM 1619 C C . ALA B 1 62 ? 2.592 -11.281 -9.141 1 93.06 62 ALA B C 1
ATOM 1621 O O . ALA B 1 62 ? 1.666 -11.734 -8.469 1 93.06 62 ALA B O 1
ATOM 1622 N N . LEU B 1 63 ? 3.229 -10.156 -8.883 1 92 63 LEU B N 1
ATOM 1623 C CA . LEU B 1 63 ? 2.896 -9.398 -7.676 1 92 63 LEU B CA 1
ATOM 1624 C C . LEU B 1 63 ? 1.485 -8.828 -7.766 1 92 63 LEU B C 1
ATOM 1626 O O . LEU B 1 63 ? 0.738 -8.852 -6.785 1 92 63 LEU B O 1
ATOM 1630 N N . MET B 1 64 ? 1.137 -8.391 -8.906 1 91.44 64 MET B N 1
ATOM 1631 C CA . MET B 1 64 ? -0.19 -7.816 -9.109 1 91.44 64 MET B CA 1
ATOM 1632 C C . MET B 1 64 ? -1.271 -8.883 -8.984 1 91.44 64 MET B C 1
ATOM 1634 O O . MET B 1 64 ? -2.312 -8.648 -8.367 1 91.44 64 MET B O 1
ATOM 1638 N N . LEU B 1 65 ? -1.034 -9.977 -9.539 1 93.5 65 LEU B N 1
ATOM 1639 C CA . LEU B 1 65 ? -1.982 -11.078 -9.43 1 93.5 65 LEU B CA 1
ATOM 1640 C C . LEU B 1 65 ? -2.182 -11.484 -7.973 1 93.5 65 LEU B C 1
ATOM 1642 O O . LEU B 1 65 ? -3.311 -11.711 -7.535 1 93.5 65 LEU B O 1
ATOM 1646 N N . SER B 1 66 ? -1.094 -11.578 -7.324 1 95.19 66 SER B N 1
ATOM 1647 C CA . SER B 1 66 ? -1.15 -11.953 -5.914 1 95.19 66 SER B CA 1
ATOM 1648 C C . SER B 1 66 ? -1.924 -10.922 -5.098 1 95.19 66 SER B C 1
ATOM 1650 O O . SER B 1 66 ? -2.803 -11.273 -4.312 1 95.19 66 SER B O 1
ATOM 1652 N N . TYR B 1 67 ? -1.625 -9.688 -5.332 1 94.5 67 TYR B N 1
ATOM 1653 C CA . TYR B 1 67 ? -2.312 -8.625 -4.613 1 94.5 67 TYR B CA 1
ATOM 1654 C C . TYR B 1 67 ? -3.805 -8.625 -4.926 1 94.5 67 TYR B C 1
ATOM 1656 O O . TYR B 1 67 ? -4.637 -8.508 -4.02 1 94.5 67 TYR B O 1
ATOM 1664 N N . ASN B 1 68 ? -4.121 -8.758 -6.184 1 93.44 68 ASN B N 1
ATOM 1665 C CA . ASN B 1 68 ? -5.52 -8.742 -6.598 1 93.44 68 ASN B CA 1
ATOM 1666 C C . ASN B 1 68 ? -6.305 -9.883 -5.969 1 93.44 68 ASN B C 1
ATOM 1668 O O . ASN B 1 68 ? -7.516 -9.773 -5.754 1 93.44 68 ASN B O 1
ATOM 1672 N N . ASP B 1 69 ? -5.625 -10.875 -5.648 1 95.19 69 ASP B N 1
ATOM 1673 C CA . ASP B 1 69 ? -6.27 -12.062 -5.086 1 95.19 69 ASP B CA 1
ATOM 1674 C C . ASP B 1 69 ? -6.523 -11.891 -3.59 1 95.19 69 ASP B C 1
ATOM 1676 O O . ASP B 1 69 ? -7.297 -12.648 -2.998 1 95.19 69 ASP B O 1
ATOM 1680 N N . LEU B 1 70 ? -5.887 -10.883 -2.955 1 94.94 70 LEU B N 1
ATOM 1681 C CA . LEU B 1 70 ? -6.062 -10.664 -1.523 1 94.94 70 LEU B CA 1
ATOM 1682 C C . LEU B 1 70 ? -7.488 -10.219 -1.215 1 94.94 70 LEU B C 1
ATOM 1684 O O . LEU B 1 70 ? -8.078 -9.43 -1.962 1 94.94 70 LEU B O 1
ATOM 1688 N N . PRO B 1 71 ? -7.965 -10.805 -0.1 1 93.44 71 PRO B N 1
ATOM 1689 C CA . PRO B 1 71 ? -9.234 -10.234 0.357 1 93.44 71 PRO B CA 1
ATOM 1690 C C . PRO B 1 71 ? -9.102 -8.773 0.78 1 93.44 71 PRO B C 1
ATOM 1692 O O . PRO B 1 71 ? -7.996 -8.305 1.068 1 93.44 71 PRO B O 1
ATOM 1695 N N . ALA B 1 72 ? -10.195 -8.07 0.863 1 92.12 72 ALA B N 1
ATOM 1696 C CA . ALA B 1 72 ? -10.227 -6.629 1.102 1 92.12 72 ALA B CA 1
ATOM 1697 C C . ALA B 1 72 ? -9.523 -6.273 2.406 1 92.12 72 ALA B C 1
ATOM 1699 O O . ALA B 1 72 ? -8.789 -5.285 2.471 1 92.12 72 ALA B O 1
ATOM 1700 N N . HIS B 1 73 ? -9.789 -7.074 3.441 1 91.19 73 HIS B N 1
ATOM 1701 C CA . HIS B 1 73 ? -9.211 -6.75 4.742 1 91.19 73 HIS B CA 1
ATOM 1702 C C . HIS B 1 73 ? -7.691 -6.875 4.715 1 91.19 73 HIS B C 1
ATOM 1704 O O . HIS B 1 73 ? -6.988 -6.078 5.34 1 91.19 73 HIS B O 1
ATOM 1710 N N . LEU B 1 74 ? -7.145 -7.777 3.961 1 93.5 74 LEU B N 1
ATOM 1711 C CA . LEU B 1 74 ? -5.699 -7.953 3.855 1 93.5 74 LEU B CA 1
ATOM 1712 C C . LEU B 1 74 ? -5.082 -6.863 2.986 1 93.5 74 LEU B C 1
ATOM 1714 O O . LEU B 1 74 ? -3.939 -6.453 3.215 1 93.5 74 LEU B O 1
ATOM 1718 N N . LYS B 1 75 ? -5.859 -6.422 2.021 1 94.12 75 LYS B N 1
ATOM 1719 C CA . LYS B 1 75 ? -5.379 -5.309 1.209 1 94.12 75 LYS B CA 1
ATOM 1720 C C . LYS B 1 75 ? -5.168 -4.059 2.061 1 94.12 75 LYS B C 1
ATOM 1722 O O . LYS B 1 75 ? -4.199 -3.326 1.866 1 94.12 75 LYS B O 1
ATOM 1727 N N . ARG B 1 76 ? -6.094 -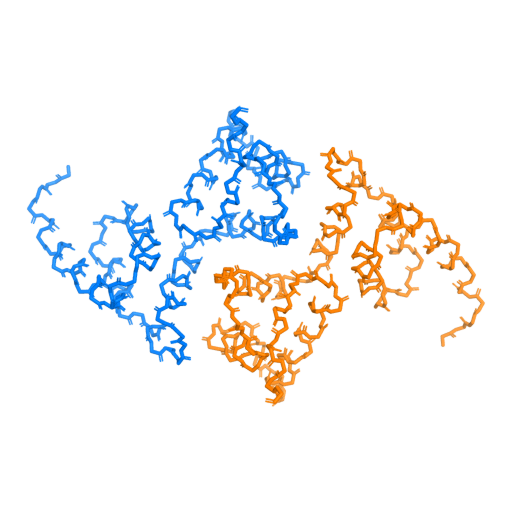3.912 2.965 1 93.19 76 ARG B N 1
ATOM 1728 C CA . ARG B 1 76 ? -5.957 -2.777 3.873 1 93.19 76 ARG B CA 1
ATOM 1729 C C . ARG B 1 76 ? -4.738 -2.943 4.773 1 93.19 76 ARG B C 1
ATOM 1731 O O . ARG B 1 76 ? -3.971 -2 4.969 1 93.19 76 ARG B O 1
ATOM 1738 N N . CYS B 1 77 ? -4.555 -4.074 5.289 1 94.06 77 CYS B N 1
ATOM 1739 C CA . CYS B 1 77 ? -3.391 -4.355 6.125 1 94.06 77 CYS B CA 1
ATOM 1740 C C . CYS B 1 77 ? -2.098 -4.141 5.348 1 94.06 77 CYS B C 1
ATOM 1742 O O . CYS B 1 77 ? -1.141 -3.568 5.875 1 94.06 77 CYS B O 1
ATOM 1744 N N . PHE B 1 78 ? -2.09 -4.609 4.168 1 94.31 78 PHE B N 1
ATOM 1745 C CA . PHE B 1 78 ? -0.929 -4.41 3.309 1 94.31 78 PHE B CA 1
ATOM 1746 C C . PHE B 1 78 ? -0.624 -2.928 3.141 1 94.31 78 PHE B C 1
ATOM 1748 O O . PHE B 1 78 ? 0.535 -2.516 3.221 1 9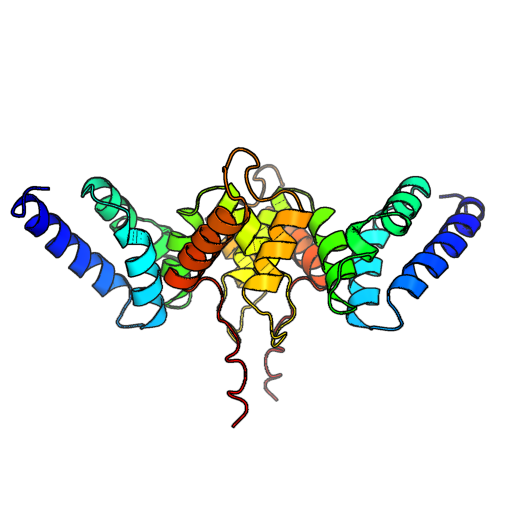4.31 78 PHE B O 1
ATOM 1755 N N . SER B 1 79 ? -1.657 -2.162 2.918 1 92.56 79 SER B N 1
ATOM 1756 C CA . SER B 1 79 ? -1.473 -0.728 2.717 1 92.56 79 SER B CA 1
ATOM 1757 C C . SER B 1 79 ? -0.815 -0.079 3.93 1 92.56 79 SER B C 1
ATOM 1759 O O . SER B 1 79 ? 0.044 0.793 3.785 1 92.56 79 SER B O 1
ATOM 1761 N N . TYR B 1 80 ? -1.183 -0.522 5.059 1 90.25 80 TYR B N 1
ATOM 1762 C CA . TYR B 1 80 ? -0.613 0.043 6.277 1 90.25 80 TYR B CA 1
ATOM 1763 C C . TYR B 1 80 ? 0.853 -0.347 6.426 1 90.25 80 TYR B C 1
ATOM 1765 O O . TYR B 1 80 ? 1.639 0.386 7.031 1 90.25 80 TYR B O 1
ATOM 1773 N N . CYS B 1 81 ? 1.27 -1.436 5.879 1 89.19 81 CYS B N 1
ATOM 1774 C CA . CYS B 1 81 ? 2.68 -1.809 5.863 1 89.19 81 CYS B CA 1
ATOM 1775 C C . CYS B 1 81 ? 3.457 -0.959 4.867 1 89.19 81 CYS B C 1
ATOM 1777 O O . CYS B 1 81 ? 4.629 -0.654 5.086 1 89.19 81 CYS B O 1
ATOM 1779 N N . ALA B 1 82 ? 2.734 -0.602 3.873 1 88.19 82 ALA B N 1
ATOM 1780 C CA . ALA B 1 82 ? 3.387 0.107 2.773 1 88.19 82 ALA B CA 1
ATOM 1781 C C . ALA B 1 82 ? 3.643 1.566 3.139 1 88.19 82 ALA B C 1
ATOM 1783 O O . ALA B 1 82 ? 4.473 2.232 2.516 1 88.19 82 ALA B O 1
ATOM 1784 N N . ILE B 1 83 ? 2.969 2.047 4.098 1 88.31 83 ILE B N 1
ATOM 1785 C CA . ILE B 1 83 ? 3.111 3.447 4.484 1 88.31 83 ILE B CA 1
ATOM 1786 C C . ILE B 1 83 ? 4.445 3.652 5.199 1 88.31 83 ILE B C 1
ATOM 1788 O O . ILE B 1 83 ? 4.941 4.777 5.289 1 88.31 83 ILE B O 1
ATOM 1792 N N . PHE B 1 84 ? 5.031 2.582 5.734 1 82.94 84 PHE B N 1
ATOM 1793 C CA . PHE B 1 84 ? 6.324 2.693 6.402 1 82.94 84 PHE B CA 1
ATOM 1794 C C . PHE B 1 84 ? 7.398 3.158 5.426 1 82.94 84 PHE B C 1
ATOM 1796 O O . PHE B 1 84 ? 7.508 2.631 4.316 1 82.94 84 PHE B O 1
ATOM 1803 N N . PRO B 1 85 ? 8.055 4.254 5.93 1 77 85 PRO B N 1
ATOM 1804 C CA . PRO B 1 85 ? 9.148 4.699 5.055 1 77 85 PRO B CA 1
ATOM 1805 C C . PRO B 1 85 ? 10.133 3.582 4.73 1 77 85 PRO B C 1
ATOM 1807 O O . PRO B 1 85 ? 10.203 2.584 5.453 1 77 85 PRO B O 1
ATOM 1810 N N . LYS B 1 86 ? 10.805 3.914 3.6 1 69.62 86 LYS B N 1
ATOM 1811 C CA . LYS B 1 86 ? 11.828 2.951 3.195 1 69.62 86 LYS B CA 1
ATOM 1812 C C . LYS B 1 86 ? 12.867 2.758 4.293 1 69.62 86 LYS B C 1
ATOM 1814 O O . LYS B 1 86 ? 13.258 3.717 4.961 1 69.62 86 LYS B O 1
ATOM 1819 N N . ASP B 1 87 ? 13.273 1.623 4.574 1 64.5 87 ASP B N 1
ATOM 1820 C CA . ASP B 1 87 ? 14.344 1.253 5.492 1 64.5 87 ASP B CA 1
ATOM 1821 C C . ASP B 1 87 ? 13.898 1.375 6.945 1 64.5 87 ASP B C 1
ATOM 1823 O O . ASP B 1 87 ? 14.727 1.472 7.852 1 64.5 87 ASP B O 1
ATOM 1827 N N . TYR B 1 88 ? 12.609 1.774 6.98 1 67.25 88 TYR B N 1
ATOM 1828 C CA . TYR B 1 88 ? 12.102 1.776 8.344 1 67.25 88 TYR B CA 1
ATOM 1829 C C . TYR B 1 88 ? 11.969 0.355 8.883 1 67.25 88 TYR B C 1
ATOM 1831 O O . TYR B 1 88 ? 11.195 -0.447 8.352 1 67.25 88 TYR B O 1
ATOM 1839 N N . PRO B 1 89 ? 12.836 0.097 9.75 1 68.25 89 PRO B N 1
ATOM 1840 C CA . PRO B 1 89 ? 12.68 -1.237 10.336 1 68.25 89 PRO B CA 1
ATOM 1841 C C . PRO B 1 89 ? 11.414 -1.373 11.18 1 68.25 89 PRO B C 1
ATOM 1843 O O . PRO B 1 89 ? 11.07 -0.455 11.93 1 68.25 89 PRO B O 1
ATOM 1846 N N . PHE B 1 90 ? 10.586 -2.258 10.789 1 73.69 90 PHE B N 1
ATOM 1847 C CA . PHE B 1 90 ? 9.469 -2.492 11.695 1 73.69 90 PHE B CA 1
ATOM 1848 C C . PHE B 1 90 ? 9.375 -3.967 12.062 1 73.69 90 PHE B C 1
ATOM 1850 O O . PHE B 1 90 ? 9.734 -4.84 11.273 1 73.69 90 PHE B O 1
ATOM 1857 N N . ARG B 1 91 ? 9.023 -4.152 13.375 1 78.69 91 ARG B N 1
ATOM 1858 C CA . ARG B 1 91 ? 8.789 -5.508 13.867 1 78.69 91 ARG B CA 1
ATOM 1859 C C . ARG B 1 91 ? 7.348 -5.941 13.609 1 78.69 91 ARG B C 1
ATOM 1861 O O . ARG B 1 91 ? 6.445 -5.105 13.523 1 78.69 91 ARG B O 1
ATOM 1868 N N . LYS B 1 92 ? 7.234 -7.207 13.469 1 86.38 92 LYS B N 1
ATOM 1869 C CA . LYS B 1 92 ? 5.914 -7.797 13.273 1 86.38 92 LYS B CA 1
ATOM 1870 C C . LYS B 1 92 ? 4.918 -7.273 14.305 1 86.38 92 LYS B C 1
ATOM 1872 O O . LYS B 1 92 ? 3.783 -6.934 13.969 1 86.38 92 LYS B O 1
ATOM 1877 N N . GLU B 1 93 ? 5.387 -7.203 15.5 1 85.12 93 GLU B N 1
ATOM 1878 C CA . GLU B 1 93 ? 4.516 -6.793 16.594 1 85.12 93 GLU B CA 1
ATOM 1879 C C . GLU B 1 93 ? 4.02 -5.363 16.406 1 85.12 93 GLU B C 1
ATOM 1881 O O . GLU B 1 93 ? 2.871 -5.051 16.734 1 85.12 93 GLU B O 1
ATOM 1886 N N . GLN B 1 94 ? 4.848 -4.578 15.867 1 83.31 94 GLN B N 1
ATOM 1887 C CA . GLN B 1 94 ? 4.477 -3.188 15.625 1 83.31 94 GLN B CA 1
ATOM 1888 C C . GLN B 1 94 ? 3.387 -3.086 14.562 1 83.31 94 GLN B C 1
ATOM 1890 O O . GLN B 1 94 ? 2.439 -2.311 14.703 1 83.31 94 GLN B O 1
ATOM 1895 N N . VAL B 1 95 ? 3.533 -3.91 13.625 1 87.38 95 VAL B N 1
ATOM 1896 C CA . VAL B 1 95 ? 2.572 -3.912 12.531 1 87.38 95 VAL B CA 1
ATOM 1897 C C . VAL B 1 95 ? 1.222 -4.422 13.023 1 87.38 95 VAL B C 1
ATOM 1899 O O . VAL B 1 95 ? 0.18 -3.84 12.719 1 87.38 95 VAL B O 1
ATOM 1902 N N . ILE B 1 96 ? 1.252 -5.375 13.812 1 89.12 96 ILE B N 1
ATOM 1903 C CA . ILE B 1 96 ? 0.021 -5.965 14.328 1 89.12 96 ILE B CA 1
ATOM 1904 C C . ILE B 1 96 ? -0.675 -4.977 15.258 1 89.12 96 ILE B C 1
ATOM 1906 O O . ILE B 1 96 ? -1.898 -4.828 15.219 1 89.12 96 ILE B O 1
ATOM 1910 N N . HIS B 1 97 ? 0.099 -4.324 16.016 1 85.75 97 HIS B N 1
ATOM 1911 C CA . HIS B 1 97 ? -0.48 -3.311 16.891 1 85.75 97 HIS B CA 1
ATOM 1912 C C . HIS B 1 97 ? -1.087 -2.168 16.078 1 85.75 97 HIS B C 1
ATOM 1914 O O . HIS B 1 97 ? -2.137 -1.635 16.453 1 85.75 97 HIS B O 1
ATOM 1920 N N . LEU B 1 98 ? -0.392 -1.849 15.109 1 86.06 98 LEU B N 1
ATOM 1921 C CA . LEU B 1 98 ? -0.905 -0.801 14.234 1 86.06 98 LEU B CA 1
ATOM 1922 C C . LEU B 1 98 ? -2.234 -1.215 13.617 1 86.06 98 LEU B C 1
ATOM 1924 O O . LEU B 1 98 ? -3.17 -0.414 13.547 1 86.06 98 LEU B O 1
ATOM 1928 N N . TRP B 1 99 ? -2.332 -2.443 13.219 1 91.5 99 TRP B N 1
ATOM 1929 C CA . TRP B 1 99 ? -3.568 -2.953 12.641 1 91.5 99 TRP B CA 1
ATOM 1930 C C . TRP B 1 99 ? -4.695 -2.955 13.664 1 91.5 99 TRP B C 1
ATOM 1932 O O . TRP B 1 99 ? -5.828 -2.584 13.352 1 91.5 99 TRP B O 1
ATOM 1942 N N . ILE B 1 100 ? -4.352 -3.289 14.789 1 87.94 100 ILE B N 1
ATOM 1943 C CA . ILE B 1 100 ? -5.336 -3.318 15.859 1 87.94 100 ILE B CA 1
ATOM 1944 C C . ILE B 1 100 ? -5.832 -1.902 16.141 1 87.94 100 ILE B C 1
ATOM 1946 O O . ILE B 1 100 ? -7.039 -1.664 16.234 1 87.94 100 ILE B O 1
ATOM 1950 N N . ALA B 1 101 ? -4.895 -1.002 16.281 1 85.06 101 ALA B N 1
ATOM 1951 C CA . ALA B 1 101 ? -5.207 0.384 16.609 1 85.06 101 ALA B CA 1
ATOM 1952 C C . ALA B 1 101 ? -6.09 1.025 15.555 1 85.06 101 ALA B C 1
ATOM 1954 O O . ALA B 1 101 ? -6.891 1.915 15.852 1 85.06 101 ALA B O 1
ATOM 1955 N N . ASN B 1 102 ? -6.039 0.548 14.352 1 86.5 102 ASN B N 1
ATOM 1956 C CA . ASN B 1 102 ? -6.777 1.159 13.25 1 86.5 102 ASN B CA 1
ATOM 1957 C C . ASN B 1 102 ? -7.992 0.322 12.859 1 86.5 102 ASN B C 1
ATOM 1959 O O . ASN B 1 102 ? -8.578 0.535 11.797 1 86.5 102 ASN B O 1
ATOM 1963 N N . GLY B 1 103 ? -8.289 -0.62 13.625 1 87.38 103 GLY B N 1
ATOM 1964 C CA . GLY B 1 103 ? -9.516 -1.381 13.469 1 87.38 103 GLY B CA 1
ATOM 1965 C C . GLY B 1 103 ? -9.5 -2.293 12.258 1 87.38 103 GLY B C 1
ATOM 1966 O O . GLY B 1 103 ? -10.539 -2.516 11.625 1 87.38 103 GLY B O 1
ATOM 1967 N N . LEU B 1 104 ? -8.352 -2.764 11.93 1 90.56 104 LEU B N 1
ATOM 1968 C CA . LEU B 1 104 ? -8.25 -3.561 10.711 1 90.56 104 LEU B CA 1
ATOM 1969 C C . LEU B 1 104 ? -8.469 -5.039 11.008 1 90.56 104 LEU B C 1
ATOM 1971 O O . LEU B 1 104 ? -8.664 -5.84 10.094 1 90.56 104 LEU B O 1
ATOM 1975 N N . LEU B 1 105 ? -8.398 -5.352 12.227 1 89.38 105 LEU B N 1
ATOM 1976 C CA . LEU B 1 105 ? -8.586 -6.746 12.617 1 89.38 105 LEU B CA 1
ATOM 1977 C C . LEU B 1 105 ? -9.984 -6.961 13.195 1 89.38 105 LEU B C 1
ATOM 1979 O O . LEU B 1 105 ? -10.539 -6.066 13.836 1 89.38 105 LEU B O 1
ATOM 1983 N N . HIS B 1 106 ? -10.594 -8.047 12.758 1 75.62 106 HIS B N 1
ATOM 1984 C CA . HIS B 1 106 ? -11.938 -8.336 13.242 1 75.62 106 HIS B CA 1
ATOM 1985 C C . HIS B 1 106 ? -11.93 -8.656 14.734 1 75.62 106 HIS B C 1
ATOM 1987 O O . HIS B 1 106 ? -11.117 -9.469 15.195 1 75.62 106 HIS B O 1
ATOM 1993 N N . GLN B 1 107 ? -12.734 -8.047 15.375 1 65.81 107 GLN B N 1
ATOM 1994 C CA . GLN B 1 107 ? -12.891 -8.188 16.812 1 65.81 107 GLN B CA 1
ATOM 1995 C C . GLN B 1 107 ? -13.461 -9.555 17.188 1 65.81 107 GLN B C 1
ATOM 1997 O O . GLN B 1 107 ? -13.242 -10.039 18.297 1 65.81 107 GLN B O 1
ATOM 2002 N N . GLU B 1 108 ? -14.164 -10.086 16.312 1 62.31 108 GLU B N 1
ATOM 2003 C CA . GLU B 1 108 ? -14.836 -11.312 16.719 1 62.31 108 GLU B CA 1
ATOM 2004 C C . GLU B 1 108 ? -13.836 -12.461 16.891 1 62.31 108 GLU B C 1
ATOM 2006 O O . GLU B 1 108 ? -14.188 -13.523 17.391 1 62.31 108 GLU B O 1
ATOM 2011 N N . ASP B 1 109 ? -12.703 -12.188 16.531 1 61.78 109 ASP B N 1
ATOM 2012 C CA . ASP B 1 109 ? -11.734 -13.273 16.688 1 61.78 109 ASP B CA 1
ATOM 2013 C C . ASP B 1 109 ? -11.305 -13.438 18.141 1 61.78 109 ASP B C 1
ATOM 2015 O O . ASP B 1 109 ? -11.125 -12.445 18.844 1 61.78 109 ASP B O 1
ATOM 2019 N N . GLU B 1 110 ? -11.523 -14.516 18.812 1 64.88 110 GLU B N 1
ATOM 2020 C CA . GLU B 1 110 ? -11.195 -14.797 20.203 1 64.88 110 GLU B CA 1
ATOM 2021 C C . GLU B 1 110 ? -9.875 -14.133 20.594 1 64.88 110 GLU B C 1
ATOM 2023 O O . GLU B 1 110 ? -9.781 -13.539 21.672 1 64.88 110 GLU B O 1
ATOM 2028 N N . ILE B 1 111 ? -8.922 -14.211 19.578 1 78.19 111 ILE B N 1
ATOM 2029 C CA . ILE B 1 111 ? -7.641 -13.594 19.891 1 78.19 111 ILE B CA 1
ATOM 2030 C C . ILE B 1 111 ? -7.203 -12.703 18.734 1 78.19 111 ILE B C 1
ATOM 2032 O O . ILE B 1 111 ? -6.762 -13.203 17.688 1 78.19 111 ILE B O 1
ATOM 2036 N N . ILE B 1 112 ? -7.418 -11.484 18.844 1 80.81 112 ILE B N 1
ATOM 2037 C CA . ILE B 1 112 ? -7.16 -10.469 17.828 1 80.81 112 ILE B CA 1
ATOM 2038 C C . ILE B 1 112 ? -5.699 -10.539 17.391 1 80.81 112 ILE B C 1
ATOM 2040 O O . ILE B 1 112 ? -5.398 -10.422 16.203 1 80.81 112 ILE B O 1
ATOM 2044 N N . GLU B 1 113 ? -4.809 -10.836 18.312 1 83.5 113 GLU B N 1
ATOM 2045 C CA . GLU B 1 113 ? -3.387 -10.945 18 1 83.5 113 GLU B CA 1
ATOM 2046 C C . GLU B 1 113 ? -3.111 -12.125 17.078 1 83.5 113 GLU B C 1
ATOM 2048 O O . GLU B 1 113 ? -2.223 -12.062 16.219 1 83.5 113 GLU B O 1
ATOM 2053 N N . ASP B 1 114 ? -3.918 -13.125 17.281 1 87.56 114 ASP B N 1
ATOM 2054 C CA . ASP B 1 114 ? -3.75 -14.297 16.438 1 87.56 114 ASP B CA 1
ATOM 2055 C C . ASP B 1 114 ? -4.148 -14 14.992 1 87.56 114 ASP B C 1
ATOM 2057 O O . ASP B 1 114 ? -3.502 -14.469 14.055 1 87.56 114 ASP B O 1
ATOM 2061 N N . SER B 1 115 ? -5.148 -13.219 14.883 1 90.44 115 SER B N 1
ATOM 2062 C CA . SER B 1 115 ? -5.562 -12.82 13.539 1 90.44 115 SER B CA 1
ATOM 2063 C C . SER B 1 115 ? -4.492 -11.969 12.867 1 90.44 115 SER B C 1
ATOM 2065 O O . SER B 1 115 ? -4.207 -12.148 11.68 1 90.44 115 SER B O 1
ATOM 2067 N N . GLY B 1 116 ? -3.906 -11.109 13.688 1 92.75 116 GLY B N 1
ATOM 2068 C CA . GLY B 1 116 ? -2.834 -10.281 13.156 1 92.75 116 GLY B CA 1
ATOM 2069 C C . GLY B 1 116 ? -1.645 -11.086 12.672 1 92.75 116 GLY B C 1
ATOM 2070 O O . GLY B 1 116 ? -1.085 -10.805 11.609 1 92.75 116 GLY B O 1
ATOM 2071 N N . ASN B 1 117 ? -1.32 -12.086 13.414 1 91.12 117 ASN B N 1
ATOM 2072 C CA . ASN B 1 117 ? -0.217 -12.961 13.039 1 91.12 117 ASN B CA 1
ATOM 2073 C C . ASN B 1 117 ? -0.507 -13.703 11.742 1 91.12 117 ASN B C 1
ATOM 2075 O O . ASN B 1 117 ? 0.373 -13.844 10.891 1 91.12 117 ASN B O 1
ATOM 2079 N N . GLN B 1 118 ? -1.682 -14.133 11.68 1 91.75 118 GLN B N 1
ATOM 2080 C CA . GLN B 1 118 ? -2.072 -14.859 10.477 1 91.75 118 GLN B CA 1
ATOM 2081 C C . GLN B 1 118 ? -2.023 -13.953 9.242 1 91.75 118 GLN B C 1
ATOM 2083 O O . GLN B 1 118 ? -1.55 -14.367 8.18 1 91.75 118 GLN B O 1
ATOM 2088 N N . TYR B 1 119 ? -2.57 -12.766 9.422 1 92.69 119 TYR B N 1
ATOM 2089 C CA . TYR B 1 119 ? -2.549 -11.805 8.32 1 92.69 119 TYR B CA 1
ATOM 2090 C C . TYR B 1 119 ? -1.118 -11.484 7.906 1 92.69 119 TYR B C 1
ATOM 2092 O O . TYR B 1 119 ? -0.799 -11.461 6.715 1 92.69 119 TYR B O 1
ATOM 2100 N N . PHE B 1 120 ? -0.286 -11.297 8.906 1 92.25 120 PHE B N 1
ATOM 2101 C CA . PHE B 1 120 ? 1.108 -10.961 8.648 1 92.25 120 PHE B CA 1
ATOM 2102 C C . PHE B 1 120 ? 1.808 -12.07 7.879 1 92.25 120 PHE B C 1
ATOM 2104 O O . PHE B 1 120 ? 2.506 -11.812 6.898 1 92.25 120 PHE B O 1
ATOM 2111 N N . LEU B 1 121 ? 1.576 -13.266 8.297 1 91.06 121 LEU B N 1
ATOM 2112 C CA . LEU B 1 121 ? 2.215 -14.414 7.66 1 91.06 121 LEU B CA 1
ATOM 2113 C C . LEU B 1 121 ? 1.72 -14.578 6.227 1 91.06 121 LEU B C 1
ATOM 2115 O O . LEU B 1 121 ? 2.496 -14.938 5.34 1 91.06 121 LEU B O 1
ATOM 2119 N N . GLU B 1 122 ? 0.474 -14.297 6.051 1 92.62 122 GLU B N 1
ATOM 2120 C CA . GLU B 1 122 ? -0.087 -14.391 4.707 1 92.62 122 GLU B CA 1
ATOM 2121 C C . GLU B 1 122 ? 0.56 -13.375 3.766 1 92.62 122 GLU B C 1
ATOM 2123 O O . GLU B 1 122 ? 0.954 -13.727 2.65 1 92.62 122 GLU B O 1
ATOM 2128 N N . LEU B 1 123 ? 0.709 -12.188 4.199 1 92.81 123 LEU B N 1
ATOM 2129 C CA . LEU B 1 123 ? 1.322 -11.141 3.383 1 92.81 123 LEU B CA 1
ATOM 2130 C C . LEU B 1 123 ? 2.797 -11.445 3.133 1 92.81 123 LEU B C 1
ATOM 2132 O O . LEU B 1 123 ? 3.297 -11.234 2.025 1 92.81 123 LEU B O 1
ATOM 2136 N N . ARG B 1 124 ? 3.436 -11.969 4.145 1 89.06 124 ARG B N 1
ATOM 2137 C CA . ARG B 1 124 ? 4.852 -12.312 4.031 1 89.06 124 ARG B CA 1
ATOM 2138 C C . ARG B 1 124 ? 5.059 -13.469 3.062 1 89.06 124 ARG B C 1
ATOM 2140 O O . ARG B 1 124 ? 6 -13.461 2.27 1 89.06 124 ARG B O 1
ATOM 2147 N N . SER B 1 125 ? 4.238 -14.398 3.15 1 90.38 125 SER B N 1
ATOM 2148 C CA . SER B 1 125 ? 4.371 -15.578 2.301 1 90.38 125 SER B CA 1
ATOM 2149 C C . SER B 1 125 ? 4.207 -15.219 0.828 1 90.38 125 SER B C 1
ATOM 2151 O O . SER B 1 125 ? 4.746 -15.906 -0.045 1 90.38 125 SER B O 1
ATOM 2153 N N . ARG B 1 126 ? 3.572 -14.133 0.603 1 91.19 126 ARG B N 1
ATOM 2154 C CA . ARG B 1 126 ? 3.32 -13.695 -0.765 1 91.19 126 ARG B CA 1
ATOM 2155 C C . ARG B 1 126 ? 4.316 -12.617 -1.188 1 91.19 126 ARG B C 1
ATOM 2157 O O . ARG B 1 126 ? 4.199 -12.055 -2.275 1 91.19 126 ARG B O 1
ATOM 2164 N N . SER B 1 127 ? 5.207 -12.359 -0.376 1 85.25 127 SER B N 1
ATOM 2165 C CA . SER B 1 127 ? 6.332 -11.469 -0.643 1 85.25 127 SER B CA 1
ATOM 2166 C C . SER B 1 127 ? 5.859 -10.055 -0.96 1 85.25 127 SER B C 1
ATOM 2168 O O . SER B 1 127 ? 6.477 -9.352 -1.766 1 85.25 127 SER B O 1
ATOM 2170 N N . LEU B 1 128 ? 4.738 -9.664 -0.416 1 83.88 128 LEU B N 1
ATOM 2171 C CA . LEU B 1 128 ? 4.199 -8.344 -0.716 1 83.88 128 LEU B CA 1
ATOM 2172 C C . LEU B 1 128 ? 4.883 -7.273 0.127 1 83.88 128 LEU B C 1
ATOM 2174 O O . LEU B 1 128 ? 4.812 -6.086 -0.194 1 83.88 128 LEU B O 1
ATOM 2178 N N . PHE B 1 129 ? 5.582 -7.605 1.17 1 76.12 129 PHE B N 1
ATOM 2179 C CA . PHE B 1 129 ? 6.426 -6.617 1.83 1 76.12 129 PHE B CA 1
ATOM 2180 C C . PHE B 1 129 ? 7.699 -7.266 2.365 1 76.12 129 PHE B C 1
ATOM 2182 O O . PHE B 1 129 ? 7.727 -8.469 2.627 1 76.12 129 PHE B O 1
ATOM 2189 N N . GLU B 1 130 ? 8.852 -6.688 1.893 1 63.19 130 GLU B N 1
ATOM 2190 C CA . GLU B 1 130 ? 10.117 -7.25 2.354 1 63.19 130 GLU B CA 1
ATOM 2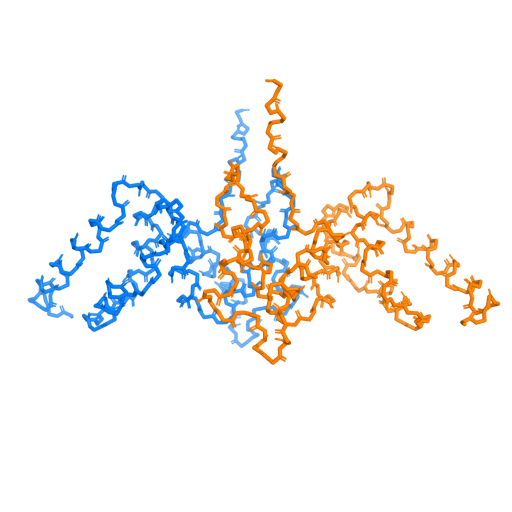191 C C . GLU B 1 130 ? 10.57 -6.598 3.654 1 63.19 130 GLU B C 1
ATOM 2193 O O . GLU B 1 130 ? 10.516 -5.375 3.795 1 63.19 130 GLU B O 1
ATOM 2198 N N . ARG B 1 131 ? 10.656 -7.523 4.664 1 53.62 131 ARG B N 1
ATOM 2199 C CA . ARG B 1 131 ? 11.25 -7.055 5.91 1 53.62 131 ARG B CA 1
ATOM 2200 C C . ARG B 1 131 ? 12.719 -6.715 5.723 1 53.62 131 ARG B C 1
ATOM 2202 O O . ARG B 1 131 ? 13.445 -7.43 5.027 1 53.62 131 ARG B O 1
ATOM 2209 N N . VAL B 1 132 ? 13.039 -5.402 5.91 1 49.66 132 VAL B N 1
ATOM 2210 C CA . VAL B 1 132 ? 14.477 -5.195 6.043 1 49.66 132 VAL B CA 1
ATOM 2211 C C . VAL B 1 132 ? 15.016 -6.062 7.18 1 49.66 132 VAL B C 1
ATOM 2213 O O . VAL B 1 132 ? 14.438 -6.117 8.266 1 49.66 132 VAL B O 1
ATOM 2216 N N . PRO B 1 133 ? 15.852 -7 6.797 1 45.12 133 PRO B N 1
ATOM 2217 C CA . PRO B 1 133 ? 16.469 -7.809 7.852 1 45.12 133 PRO B CA 1
ATOM 2218 C C . PRO B 1 133 ? 16.953 -6.969 9.031 1 45.12 133 PRO B C 1
ATOM 2220 O O . PRO B 1 133 ? 17.484 -5.871 8.836 1 45.12 133 PRO B O 1
ATOM 2223 N N . THR B 1 134 ? 16.281 -7.109 10.125 1 43.59 134 THR B N 1
ATOM 2224 C CA . THR B 1 134 ? 16.922 -6.551 11.312 1 43.59 134 THR B CA 1
ATOM 2225 C C . THR B 1 134 ? 18.375 -7.016 11.406 1 43.59 134 THR B C 1
ATOM 2227 O O . THR B 1 134 ? 18.656 -8.195 11.219 1 43.59 134 THR B O 1
ATOM 2230 N N . PRO B 1 135 ? 19.25 -6.082 11.281 1 40.5 135 PRO B N 1
ATOM 2231 C CA . PRO B 1 135 ? 20.609 -6.586 11.539 1 40.5 135 PRO B CA 1
ATOM 2232 C C . PRO B 1 135 ? 20.672 -7.512 12.75 1 40.5 135 PRO B C 1
ATOM 2234 O O . PRO B 1 135 ? 19.984 -7.27 13.75 1 40.5 135 PRO B O 1
ATOM 2237 N N . LYS B 1 136 ? 20.906 -8.742 12.398 1 34.62 136 LYS B N 1
ATOM 2238 C CA . LYS B 1 136 ? 21.266 -9.617 13.516 1 34.62 136 LYS B CA 1
ATOM 2239 C C . LYS B 1 136 ? 22.297 -8.945 14.422 1 34.62 136 LYS B C 1
ATOM 2241 O O . LYS B 1 136 ? 23.312 -8.445 13.953 1 34.62 136 LYS B O 1
ATOM 2246 N N . SER B 1 137 ? 21.844 -8.273 15.469 1 29.86 137 SER B N 1
ATOM 2247 C CA . SER B 1 137 ? 22.859 -7.973 16.469 1 29.86 137 SER B CA 1
ATOM 2248 C C . SER B 1 137 ? 23.812 -9.148 16.672 1 29.86 137 SER B C 1
ATOM 2250 O O . SER B 1 137 ? 23.375 -10.234 17.062 1 29.86 137 SER B O 1
ATOM 2252 N N . PHE B 1 138 ? 24.797 -9.203 15.906 1 29.42 138 PHE B N 1
ATOM 2253 C CA . PHE B 1 138 ? 25.891 -10.023 16.406 1 29.42 138 PHE B CA 1
ATOM 2254 C C . PHE B 1 138 ? 26.328 -9.555 17.797 1 29.42 138 PHE B C 1
ATOM 2256 O O . PHE B 1 138 ? 26.328 -8.352 18.062 1 29.42 138 PHE B O 1
#

pLDDT: mean 83.35, std 16.07, range [28.8, 96.31]

Sequence (276 aa):
MDPMGYPELEEVGKQIAAKCKGLPLALKTLAGMLRSKSEVEEWKRILRSEIWELPHNDVLPALMLSYNDLPAHLKRCFSYCAIFPKDYPFRKEQVIHLWIANGLLHQEDEIIEDSGNQYFLELRSRSLFERVPTPKSFMDPMGYPELEEVGKQIAAKCKGLPLALKTLAGMLRSKSEVEEWKRILRSEIWELPHNDVLPALMLSYNDLPAHLKRCFSYCAIFPKDYPFRKEQVIHLWIANGLLHQEDEIIEDSGNQYFLELRSRSLFERVPTPKSF

Organism: Solanum tuberosum (NCBI:txid4113)

Radius of gyration: 20.92 Å; Cα contacts (8 Å, |Δi|>4): 257; chains: 2; bounding box: 42×75×41 Å

Secondary structure (DSSP, 8-state):
--TTSSHHHHHHHHHHHHHTTT-HHHHHHHHHHHTT---HHHHHHHHT-GGGGSSS-THHHHHHHHHHHS-HHHHHHHHHHHTSPTT----HHHHHHHHHHTT-S-TTSS-HHHHHHHHHHHHHHTTSS---------/--GGGHHHHHHHHHHHHHHTTT-HHHHHHHHHHHTT---HHHHHHHHT-GGGGSSS-THHHHHHHHHHHS-HHHHHHHHHHHTSPTT----HHHHHHHHHHTT-S-TTSS-HHHHHHHHHHHHHHTTSS---------

InterPro domains:
  IPR027417 P-loop containing nucleoside triphosphate hydrolase [SSF52540] (7-81)
  IPR042197 Apoptotic protease-activating factors, helical domain [G3DSA:1.10.8.430] (3-71)
  IPR044974 Disease resistance protein, plants [PTHR23155] (11-130)
  IPR058922 Disease resistance protein, winged helix domain [PF23559] (83-130)

Nearest PDB structures (foldseek):
  8bv0-assembly2_C  TM=8.491E-01  e=3.161E-05  Solanum lycopersicum
  8xuo-assembly1_G  TM=8.235E-01  e=2.574E-05  Solanum lycopersicum
  8rfh-assembly1_B  TM=8.286E-01  e=2.445E-05  Nicotiana benthamiana
  8xyc-assembly1_A  TM=2.081E-01  e=5.492E+00  Verrucomicrobiota
  8rfh-assembly1_B  TM=8.290E-01  e=1.540E-05  Nicotiana benthamiana

Solvent-accessible surface area (backbone atoms only — not comparable to full-atom values): 16102 Å² total; per-residue (Å²): 131,73,77,75,76,43,56,63,42,48,55,53,47,50,53,44,51,57,70,29,71,80,38,66,67,22,45,45,12,42,49,41,55,44,70,79,54,85,51,57,67,62,53,49,49,61,63,64,39,71,56,72,68,53,96,58,62,72,44,52,37,38,48,49,53,41,56,69,67,45,54,70,63,54,49,52,53,50,42,64,60,48,59,52,56,87,87,54,74,73,53,70,67,56,52,36,50,51,34,52,76,67,63,60,54,62,76,84,42,94,48,49,65,56,52,37,51,51,52,50,50,53,42,47,45,30,58,61,57,80,75,62,75,67,75,72,80,122,131,73,76,76,76,43,57,62,41,50,53,53,47,50,55,44,51,57,69,29,71,79,36,65,67,24,47,45,13,42,49,41,55,46,70,80,55,84,51,56,69,60,53,49,50,61,62,66,38,71,55,71,69,54,97,58,63,72,45,53,37,39,48,48,52,41,56,69,67,46,54,70,63,52,50,53,52,49,42,62,59,48,58,53,56,88,88,54,75,73,53,71,67,55,52,38,48,50,34,54,76,68,64,61,55,63,73,84,42,94,48,49,66,57,52,36,50,51,53,49,51,53,42,47,47,30,59,61,56,80,75,64,75,68,76,72,79,121